Protein AF-A0A1Q9N3Y7-F1 (afdb_monomer_lite)

Sequence (260 aa):
MPRDKKRKQHKRPTKKLFFERPYGVKLEELLDIYLDVIGNSDAEIDMKIDKISISLIGDRSNNDMIASKLQELQGQLMKATTPDANGNYFYEQELFPLIFNNPIQTRFLADILAVFKYTSELTEDKTIITNASLYDVQRLQKIGYSSLNQSPKDQNKDIQRFALLNSLKLSKSPEEILQLGIANGLLFEKEGKIHFSNTREKTQEGLNEILIDLSFTSDSTDQEVISTLDPEIEGLGFQGGKIVFVNDIKKNDRKRKANS

Foldseek 3Di:
DDDPPPDPPPQAFLDKDKAFAFPPDDPVLLVVVLCVLCPPFDWDWDDDPGMIMIGGGDDNVSVVVSVVVNVVVSVLSNQQAPPDPVLKGKHQPVCQVSLDVDGDDLVLLLLLCVLVVWDWDQDPSRITITNDHSVRSRVSRVVSVVLLVLFPVPEDPLLSSLLSSVCSNPVDGSVVLQVVCPVQVQWDDDPNYIDGSDDPVVSVVVSVVVVVVVVVVPPDDDDDDDDDDDDDDDDFDDDDPDGDDDPPPPDPVVVVVPPD

Radius of gyration: 28.47 Å; chains: 1; bounding box: 65×61×102 Å

Secondary structure (DSSP, 8-state):
----------PPPSEEEEEEPPTT--HHHHHHHHHHHHTTS-EEEEEETTEEEEEE-S-HHHHHHHHHHHHHHHHHHHHHHS--TTS-EEE-GGGHHHH-SSPPPHHHHHHHHHHTT---EE-TT-PEEES--HHHHHHHHHHHHHHGGGS-TTS-HHHHHHHHHHHHHHT--HHHHHHHHHHTTSEEEETTEEEESS-HHHHHHHHHHHHHHHHTT--------------------EETTEE------SSSSSSSSS--

Structure (mmCIF, N/CA/C/O backbone):
data_AF-A0A1Q9N3Y7-F1
#
_entry.id   AF-A0A1Q9N3Y7-F1
#
loop_
_atom_site.group_PDB
_atom_site.id
_atom_site.type_symbol
_atom_site.label_atom_id
_atom_site.label_alt_id
_atom_site.label_comp_id
_atom_site.label_asym_id
_atom_site.label_entity_id
_atom_site.label_seq_id
_atom_site.pdbx_PDB_ins_code
_atom_site.Cartn_x
_atom_site.Cartn_y
_atom_site.Cartn_z
_atom_site.occupancy
_atom_site.B_iso_or_equiv
_atom_site.auth_seq_id
_atom_site.auth_comp_id
_atom_site.auth_asym_id
_atom_site.auth_atom_id
_atom_site.pdbx_PDB_model_num
ATOM 1 N N . MET A 1 1 ? 33.190 -18.378 -57.533 1.00 46.03 1 MET A N 1
ATOM 2 C CA . MET A 1 1 ? 31.877 -18.058 -56.931 1.00 46.03 1 MET A CA 1
ATOM 3 C C . MET A 1 1 ? 32.103 -17.388 -55.583 1.00 46.03 1 MET A C 1
ATOM 5 O O . MET A 1 1 ? 32.626 -18.054 -54.694 1.00 46.03 1 MET A O 1
ATOM 9 N N . PRO A 1 2 ? 31.794 -16.094 -55.411 1.00 39.97 2 PRO A N 1
ATOM 10 C CA . PRO A 1 2 ? 31.842 -15.464 -54.100 1.00 39.97 2 PRO A CA 1
ATOM 11 C C . PRO A 1 2 ? 30.597 -15.876 -53.307 1.00 39.97 2 PRO A C 1
ATOM 13 O O . PRO A 1 2 ? 29.481 -15.811 -53.812 1.00 39.97 2 PRO A O 1
ATOM 16 N N . ARG A 1 3 ? 30.796 -16.342 -52.072 1.00 43.84 3 ARG A N 1
ATOM 17 C CA . ARG A 1 3 ? 29.710 -16.631 -51.131 1.00 43.84 3 ARG A CA 1
ATOM 18 C C . ARG A 1 3 ? 29.122 -15.307 -50.646 1.00 43.84 3 ARG A C 1
ATOM 20 O O . ARG A 1 3 ? 29.783 -14.601 -49.884 1.00 43.84 3 ARG A O 1
ATOM 27 N N . ASP A 1 4 ? 27.884 -15.016 -51.032 1.00 45.91 4 ASP A N 1
ATOM 28 C CA . ASP A 1 4 ? 27.079 -13.960 -50.420 1.00 45.91 4 ASP A CA 1
ATOM 29 C C . ASP A 1 4 ? 26.835 -14.291 -48.945 1.00 45.91 4 ASP A C 1
ATOM 31 O O . ASP A 1 4 ? 25.899 -14.998 -48.563 1.00 45.91 4 ASP A O 1
ATOM 35 N N . LYS A 1 5 ? 27.702 -13.767 -48.076 1.00 47.94 5 LYS A N 1
ATOM 36 C CA . LYS A 1 5 ? 27.395 -13.636 -46.655 1.00 47.94 5 LYS A CA 1
ATOM 37 C C . LYS A 1 5 ? 26.305 -12.574 -46.540 1.00 47.94 5 LYS A C 1
ATOM 39 O O . LYS A 1 5 ? 26.612 -11.386 -46.460 1.00 47.94 5 LYS A O 1
ATOM 44 N N . LYS A 1 6 ? 25.036 -12.995 -46.499 1.00 43.66 6 LYS A N 1
ATOM 45 C CA . LYS A 1 6 ? 23.937 -12.160 -45.996 1.00 43.66 6 LYS A CA 1
ATOM 46 C C . LYS A 1 6 ? 24.316 -11.696 -44.585 1.00 43.66 6 LYS A C 1
ATOM 48 O O . LYS A 1 6 ? 24.149 -12.430 -43.614 1.00 43.66 6 LYS A O 1
ATOM 53 N N . ARG A 1 7 ? 24.876 -10.488 -44.470 1.00 45.06 7 ARG A N 1
ATOM 54 C CA . ARG A 1 7 ? 24.987 -9.778 -43.195 1.00 45.06 7 ARG A CA 1
ATOM 55 C C . ARG A 1 7 ? 23.558 -9.615 -42.689 1.00 45.06 7 ARG A C 1
ATOM 57 O O . ARG A 1 7 ? 22.786 -8.880 -43.300 1.00 45.06 7 ARG A O 1
ATOM 64 N N . LYS A 1 8 ? 23.196 -10.308 -41.604 1.00 48.12 8 LYS A N 1
ATOM 65 C CA . LYS A 1 8 ? 22.021 -9.932 -40.811 1.00 48.12 8 LYS A CA 1
ATOM 66 C C . LYS A 1 8 ? 22.235 -8.465 -40.441 1.00 48.12 8 LYS A C 1
ATOM 68 O O . LYS A 1 8 ? 23.181 -8.151 -39.721 1.00 48.12 8 LYS A 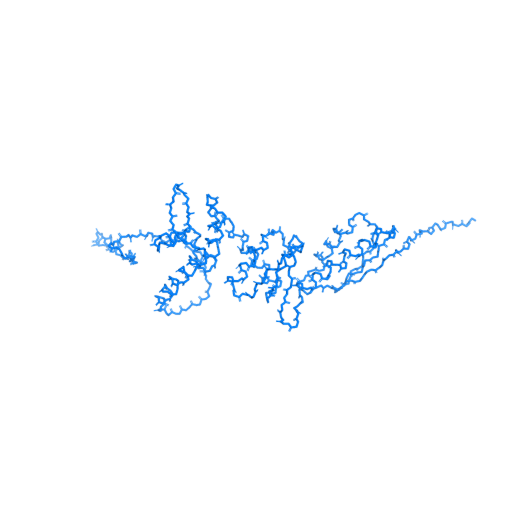O 1
ATOM 73 N N . GLN A 1 9 ? 21.451 -7.560 -41.021 1.00 49.19 9 GLN A N 1
ATOM 74 C CA . GLN A 1 9 ? 21.431 -6.178 -40.566 1.00 49.19 9 GLN A CA 1
ATOM 75 C C . GLN A 1 9 ? 20.889 -6.219 -39.138 1.00 49.19 9 GLN A C 1
ATOM 77 O O . GLN A 1 9 ? 19.689 -6.383 -38.939 1.00 49.19 9 GLN A O 1
ATOM 82 N N . HIS A 1 10 ? 21.776 -6.137 -38.146 1.00 55.91 10 HIS A N 1
ATOM 83 C CA . HIS A 1 10 ? 21.363 -5.792 -36.794 1.00 55.91 10 HIS A CA 1
ATOM 84 C C . HIS A 1 10 ? 20.734 -4.404 -36.892 1.00 55.91 10 HIS A C 1
ATOM 86 O O . HIS A 1 10 ? 21.428 -3.420 -37.173 1.00 55.91 10 HIS A O 1
ATOM 92 N N . LYS A 1 11 ? 19.405 -4.340 -36.760 1.00 67.00 11 LYS A N 1
ATOM 93 C CA . LYS A 1 11 ? 18.699 -3.070 -36.610 1.00 67.00 11 LYS A CA 1
ATOM 94 C C . LYS A 1 11 ? 19.319 -2.378 -35.398 1.00 67.00 11 LYS A C 1
ATOM 96 O O . LYS A 1 11 ? 19.420 -2.975 -34.331 1.00 67.00 11 LYS A O 1
ATOM 101 N N . ARG A 1 12 ? 19.827 -1.161 -35.588 1.00 75.38 12 ARG A N 1
ATOM 102 C CA . ARG A 1 12 ? 20.497 -0.432 -34.506 1.00 75.38 12 ARG A CA 1
ATOM 103 C C . ARG A 1 12 ? 19.464 -0.040 -33.442 1.00 75.38 12 ARG A C 1
ATOM 105 O O . ARG A 1 12 ? 18.369 0.375 -33.829 1.00 75.38 12 ARG A O 1
ATOM 112 N N . PRO A 1 13 ? 19.808 -0.111 -32.146 1.00 80.69 13 PRO A N 1
ATOM 113 C CA . PRO A 1 13 ? 18.957 0.425 -31.095 1.00 80.69 13 PRO A CA 1
ATOM 114 C C . PRO A 1 13 ? 18.709 1.914 -31.316 1.00 80.69 13 PRO A C 1
ATOM 116 O O . PRO A 1 13 ? 19.642 2.661 -31.625 1.00 80.69 13 PRO A O 1
ATOM 119 N N . THR A 1 14 ? 17.470 2.355 -31.134 1.00 86.19 14 THR A N 1
ATOM 120 C CA . THR A 1 14 ? 17.129 3.784 -31.137 1.00 86.19 14 THR A CA 1
ATOM 121 C C . THR A 1 14 ? 17.228 4.390 -29.743 1.00 86.19 14 THR A C 1
ATOM 123 O O . THR A 1 14 ? 17.427 5.596 -29.619 1.00 86.19 14 THR A O 1
ATOM 126 N N . LYS A 1 15 ? 17.117 3.566 -28.694 1.00 90.31 15 LYS A N 1
ATOM 127 C CA . LYS A 1 15 ? 17.249 3.986 -27.298 1.00 90.31 15 LYS A CA 1
ATOM 128 C C . LYS A 1 15 ? 17.948 2.906 -26.484 1.00 90.31 15 LYS A C 1
ATOM 130 O O . LYS A 1 15 ? 17.740 1.721 -26.727 1.00 90.31 15 LYS A O 1
ATOM 135 N N . LYS A 1 16 ? 18.755 3.319 -25.510 1.00 92.56 16 LYS A N 1
ATOM 136 C CA . LYS A 1 16 ? 19.390 2.419 -24.549 1.00 92.56 16 LYS A CA 1
ATOM 137 C C . LYS A 1 16 ? 19.198 2.959 -23.138 1.00 92.56 16 LYS A C 1
ATOM 139 O O . LYS A 1 16 ? 19.410 4.148 -22.911 1.00 92.56 16 LYS A O 1
ATOM 144 N N . LEU A 1 17 ? 18.774 2.092 -22.231 1.00 94.06 17 LEU A N 1
ATOM 145 C CA . LEU A 1 17 ? 18.447 2.396 -20.844 1.00 94.06 17 LEU A CA 1
ATOM 146 C C . LEU A 1 17 ? 19.247 1.479 -19.928 1.00 94.06 17 LEU A C 1
ATOM 148 O O . LEU A 1 17 ? 19.545 0.339 -20.287 1.00 94.06 17 LEU A O 1
ATOM 152 N N . PHE A 1 18 ? 19.587 1.999 -18.755 1.00 94.12 18 PHE A N 1
ATOM 153 C CA . PHE A 1 18 ? 20.345 1.291 -17.736 1.00 94.12 18 PHE A CA 1
ATOM 154 C C . PHE A 1 18 ? 19.670 1.526 -16.395 1.00 94.12 18 PHE A C 1
ATOM 156 O O . PHE A 1 18 ? 19.509 2.674 -15.981 1.00 94.12 18 PHE A O 1
ATOM 163 N N . PHE A 1 19 ? 19.291 0.439 -15.741 1.00 94.19 19 PHE A N 1
ATOM 164 C CA . PHE A 1 19 ? 18.596 0.456 -14.467 1.00 94.19 19 PHE A CA 1
ATOM 165 C C . PHE A 1 19 ? 19.409 -0.315 -13.442 1.00 94.19 19 PHE A C 1
ATOM 167 O O . PHE A 1 19 ? 19.895 -1.411 -13.722 1.00 94.19 19 PHE A O 1
ATOM 174 N N . GLU A 1 20 ? 19.575 0.274 -12.265 1.00 91.44 20 GLU A N 1
ATOM 175 C CA . GLU A 1 20 ? 20.137 -0.414 -11.107 1.00 91.44 20 GLU A CA 1
ATOM 176 C C . GLU A 1 20 ? 19.011 -1.093 -10.338 1.00 91.44 20 GLU A C 1
ATOM 178 O O . GLU A 1 20 ? 17.894 -0.582 -10.270 1.00 91.44 20 GLU A O 1
ATOM 183 N N . ARG A 1 21 ? 19.295 -2.261 -9.772 1.00 88.19 21 ARG A N 1
ATOM 184 C CA . ARG A 1 21 ? 18.315 -3.028 -9.012 1.00 88.19 21 ARG A CA 1
ATOM 185 C C . ARG A 1 21 ? 17.959 -2.282 -7.716 1.00 88.19 21 ARG A C 1
ATOM 187 O O . ARG A 1 21 ? 18.852 -2.115 -6.879 1.00 88.19 21 ARG A O 1
ATOM 194 N N . PRO A 1 22 ? 16.685 -1.907 -7.499 1.00 86.12 22 PRO A N 1
ATOM 195 C CA . PRO A 1 22 ? 16.233 -1.363 -6.223 1.00 86.12 22 PRO A CA 1
ATOM 196 C C . PRO A 1 22 ? 16.490 -2.354 -5.079 1.00 86.12 22 PRO A C 1
ATOM 198 O O . PRO A 1 22 ? 16.399 -3.574 -5.254 1.00 86.12 22 PRO A O 1
ATOM 201 N N . TYR A 1 23 ? 16.840 -1.851 -3.895 1.00 80.62 23 TYR A N 1
ATOM 202 C CA . TYR A 1 23 ? 17.144 -2.718 -2.757 1.00 80.62 23 TYR A CA 1
ATOM 203 C C . TYR A 1 23 ? 15.907 -3.526 -2.332 1.00 80.62 23 TYR A C 1
ATOM 205 O O . TYR A 1 23 ? 14.808 -2.994 -2.227 1.00 80.62 23 TYR A O 1
ATOM 213 N N . GLY A 1 24 ? 16.080 -4.825 -2.078 1.00 76.31 24 GLY A N 1
ATOM 214 C CA . GLY A 1 24 ? 14.982 -5.706 -1.659 1.00 76.31 24 GLY A CA 1
ATOM 215 C C . GLY A 1 24 ? 14.044 -6.178 -2.779 1.00 76.31 24 GLY A C 1
ATOM 216 O O . GLY A 1 24 ? 13.171 -6.993 -2.501 1.00 76.31 24 GLY A O 1
ATOM 217 N N . VAL A 1 25 ? 14.247 -5.742 -4.027 1.00 81.69 25 VAL A N 1
ATOM 218 C CA . VAL A 1 25 ? 13.515 -6.239 -5.206 1.00 81.69 25 VAL A CA 1
ATOM 219 C C . VAL A 1 25 ? 14.388 -7.246 -5.953 1.00 81.69 25 VAL A C 1
ATOM 221 O O . VAL A 1 25 ? 15.576 -6.994 -6.187 1.00 81.69 25 VAL A O 1
ATOM 224 N N . LYS A 1 26 ? 13.835 -8.409 -6.319 1.00 84.38 26 LYS A N 1
ATOM 225 C CA . LYS A 1 26 ? 14.585 -9.386 -7.122 1.00 84.38 26 LYS A CA 1
ATOM 226 C C . LYS A 1 26 ? 14.731 -8.896 -8.557 1.00 84.38 26 LYS A C 1
ATOM 228 O O . LYS A 1 26 ? 13.864 -8.210 -9.085 1.00 84.38 26 LYS A O 1
ATOM 233 N N . LEU A 1 27 ? 15.842 -9.253 -9.194 1.00 84.62 27 LEU A N 1
ATOM 234 C CA . LEU A 1 27 ? 16.139 -8.784 -10.546 1.00 84.62 27 LEU A CA 1
ATOM 235 C C . LEU A 1 27 ? 15.159 -9.374 -11.571 1.00 84.62 27 LEU A C 1
ATOM 237 O O . LEU A 1 27 ? 14.811 -8.705 -12.536 1.00 84.62 27 LEU A O 1
ATOM 241 N N . GLU A 1 28 ? 14.702 -10.602 -11.333 1.00 85.12 28 GLU A N 1
ATOM 242 C CA . GLU A 1 28 ? 13.687 -11.286 -12.133 1.00 85.12 28 GLU A CA 1
ATOM 243 C C . GLU A 1 28 ? 12.328 -10.583 -12.018 1.00 85.12 28 GLU A C 1
ATOM 245 O O . GLU A 1 28 ? 11.726 -10.258 -13.032 1.00 85.12 28 GLU A O 1
ATOM 250 N N . GLU A 1 29 ? 11.902 -10.251 -10.795 1.00 83.69 29 GLU A N 1
ATOM 251 C CA . GLU A 1 29 ? 10.653 -9.513 -10.543 1.00 83.69 29 GLU A CA 1
ATOM 252 C C . GLU A 1 29 ? 10.695 -8.121 -11.197 1.00 83.69 29 GLU A C 1
ATOM 254 O O . GLU A 1 29 ? 9.734 -7.696 -11.831 1.00 83.69 29 GLU A O 1
ATOM 259 N N . LEU A 1 30 ? 11.834 -7.424 -11.106 1.00 86.75 30 LEU A N 1
ATOM 260 C CA . LEU A 1 30 ? 12.030 -6.138 -11.776 1.00 86.75 30 LEU A CA 1
ATOM 261 C C . LEU A 1 30 ? 11.965 -6.267 -13.304 1.00 86.75 30 LEU A C 1
ATOM 263 O O . LEU A 1 30 ? 11.400 -5.402 -13.975 1.00 86.75 30 LEU A O 1
ATOM 267 N N . LEU A 1 31 ? 12.553 -7.333 -13.854 1.00 89.69 31 LEU A N 1
ATOM 268 C CA . LEU A 1 31 ? 12.520 -7.587 -15.287 1.00 89.69 31 LEU A CA 1
ATOM 269 C C . LEU A 1 31 ? 11.093 -7.847 -15.771 1.00 89.69 31 LEU A C 1
ATOM 271 O O . LEU A 1 31 ? 10.711 -7.271 -16.786 1.00 89.69 31 LEU A O 1
ATOM 275 N N . ASP A 1 32 ? 10.320 -8.669 -15.062 1.00 88.38 32 ASP A N 1
ATOM 276 C CA . ASP A 1 32 ? 8.934 -8.975 -15.427 1.00 88.38 32 ASP A CA 1
ATOM 277 C C . ASP A 1 32 ? 8.099 -7.689 -15.520 1.00 88.38 32 ASP A C 1
ATOM 279 O O . ASP A 1 32 ? 7.430 -7.448 -16.525 1.00 88.38 32 ASP A O 1
ATOM 283 N N . ILE A 1 33 ? 8.251 -6.785 -14.545 1.00 87.44 33 ILE A N 1
ATOM 284 C CA . ILE A 1 33 ? 7.579 -5.479 -14.563 1.00 87.44 33 ILE A CA 1
ATOM 285 C C . ILE A 1 33 ? 8.010 -4.645 -15.787 1.00 87.44 33 ILE A C 1
ATOM 287 O O . ILE A 1 33 ? 7.185 -4.011 -16.446 1.00 87.44 33 ILE A O 1
ATOM 291 N N . TYR A 1 34 ? 9.303 -4.612 -16.119 1.00 91.88 34 TYR A N 1
ATOM 292 C CA . TYR A 1 34 ? 9.771 -3.873 -17.296 1.00 91.88 34 TYR A CA 1
ATOM 293 C C . TYR A 1 34 ? 9.294 -4.489 -18.611 1.00 91.88 34 TYR A C 1
ATOM 295 O O . TYR A 1 34 ? 8.996 -3.751 -19.553 1.00 91.88 34 TYR A O 1
ATOM 303 N N . LEU A 1 35 ? 9.213 -5.816 -18.687 1.00 91.38 35 LEU A N 1
ATOM 304 C CA . LEU A 1 35 ? 8.683 -6.525 -19.845 1.00 91.38 35 LEU A CA 1
ATOM 305 C C . LEU A 1 35 ? 7.207 -6.192 -20.072 1.00 91.38 35 LEU A C 1
ATOM 307 O O . LEU A 1 35 ? 6.829 -5.959 -21.219 1.00 91.38 35 LEU A O 1
ATOM 311 N N . ASP A 1 36 ? 6.411 -6.051 -19.010 1.00 89.38 36 ASP A N 1
ATOM 312 C CA . ASP A 1 36 ? 5.017 -5.602 -19.113 1.00 89.38 36 ASP A CA 1
ATOM 313 C C . ASP A 1 36 ? 4.902 -4.198 -19.736 1.00 89.38 36 ASP A C 1
ATOM 315 O O . ASP A 1 36 ? 4.013 -3.941 -20.551 1.00 89.38 36 ASP A O 1
ATOM 319 N N . VAL A 1 37 ? 5.833 -3.289 -19.418 1.00 89.94 37 VAL A N 1
ATOM 320 C CA . VAL A 1 37 ? 5.874 -1.935 -20.004 1.00 89.94 37 VAL A CA 1
ATOM 321 C C . VAL A 1 37 ? 6.353 -1.949 -21.462 1.00 89.94 37 VAL A C 1
ATOM 323 O O . VAL A 1 37 ? 5.850 -1.179 -22.285 1.00 89.94 37 VAL A O 1
ATOM 326 N N . ILE A 1 38 ? 7.325 -2.802 -21.799 1.00 92.00 38 ILE A N 1
ATOM 327 C CA . ILE A 1 38 ? 7.855 -2.955 -23.168 1.00 92.00 38 ILE A CA 1
ATOM 328 C C . ILE A 1 38 ? 6.814 -3.608 -24.090 1.00 92.00 38 ILE A C 1
ATOM 330 O O . ILE A 1 38 ? 6.705 -3.245 -25.272 1.00 92.00 38 ILE A O 1
ATOM 334 N N . GLY A 1 39 ? 6.044 -4.557 -23.554 1.00 90.31 39 GLY A N 1
ATOM 335 C CA . GLY A 1 39 ? 5.047 -5.333 -24.276 1.00 90.31 39 GLY A CA 1
ATOM 336 C C . GLY A 1 39 ? 5.656 -6.079 -25.463 1.00 90.31 39 GLY A C 1
ATOM 337 O O . GLY A 1 39 ? 6.675 -6.751 -25.350 1.00 90.31 39 GLY A O 1
ATOM 338 N N . ASN A 1 40 ? 5.046 -5.924 -26.638 1.00 87.38 40 ASN A N 1
ATOM 339 C CA . ASN A 1 40 ? 5.477 -6.595 -27.872 1.00 87.38 40 ASN A CA 1
ATOM 340 C C . ASN A 1 40 ? 6.552 -5.821 -28.660 1.00 87.38 40 ASN A C 1
ATOM 342 O O . ASN A 1 40 ? 6.752 -6.088 -29.846 1.00 87.38 40 ASN A O 1
ATOM 346 N N . SER A 1 41 ? 7.191 -4.817 -28.057 1.00 88.25 41 SER A N 1
ATOM 347 C CA . SER A 1 41 ? 8.202 -4.009 -28.746 1.00 88.25 41 SER A CA 1
ATOM 348 C C . SER A 1 41 ? 9.520 -4.776 -28.891 1.00 88.25 41 SER A C 1
ATOM 350 O O . SER A 1 41 ? 9.929 -5.492 -27.980 1.00 88.25 41 SER A O 1
ATOM 352 N N . ASP A 1 42 ? 10.221 -4.591 -30.015 1.00 89.06 42 ASP A N 1
ATOM 353 C CA . ASP A 1 42 ? 11.547 -5.187 -30.221 1.00 89.06 42 ASP A CA 1
ATOM 354 C C . ASP A 1 42 ? 12.549 -4.589 -29.208 1.00 89.06 42 ASP A C 1
ATOM 356 O O . ASP A 1 42 ? 12.910 -3.410 -29.292 1.00 89.06 42 ASP A O 1
ATOM 360 N N . ALA A 1 43 ? 13.030 -5.404 -28.267 1.00 92.25 43 ALA A N 1
ATOM 361 C CA . ALA A 1 43 ? 14.015 -5.006 -27.264 1.00 92.25 43 ALA A CA 1
ATOM 362 C C . ALA A 1 43 ? 15.100 -6.076 -27.071 1.00 92.25 43 ALA A C 1
ATOM 364 O O . ALA A 1 43 ? 14.821 -7.273 -27.050 1.00 92.25 43 ALA A O 1
ATOM 365 N N . GLU A 1 44 ? 16.346 -5.640 -26.891 1.00 92.81 44 GLU A N 1
ATOM 366 C CA . GLU A 1 44 ? 17.446 -6.485 -26.417 1.00 92.81 44 GLU A CA 1
ATOM 367 C C . GLU A 1 44 ? 17.696 -6.189 -24.934 1.00 92.81 44 GLU A C 1
ATOM 369 O O . GLU A 1 44 ? 17.941 -5.037 -24.561 1.00 92.81 44 GLU A O 1
ATOM 374 N N . ILE A 1 45 ? 17.644 -7.225 -24.095 1.00 93.06 45 ILE A N 1
ATOM 375 C CA . ILE A 1 45 ? 17.810 -7.123 -22.642 1.00 93.06 45 ILE A CA 1
ATOM 376 C C . ILE A 1 45 ? 19.093 -7.843 -22.231 1.00 93.06 45 ILE A C 1
ATOM 378 O O . ILE A 1 45 ? 19.316 -8.991 -22.609 1.00 93.06 45 ILE A O 1
ATOM 382 N N . ASP A 1 46 ? 19.925 -7.161 -21.448 1.00 92.31 46 ASP A N 1
ATOM 383 C CA . ASP A 1 46 ? 21.127 -7.716 -20.826 1.00 92.31 46 ASP A CA 1
ATOM 384 C C . ASP A 1 46 ? 21.047 -7.517 -19.310 1.00 92.31 46 ASP A C 1
ATOM 386 O O . ASP A 1 46 ? 20.850 -6.397 -18.830 1.00 92.31 46 ASP A O 1
ATOM 390 N N . MET A 1 47 ? 21.188 -8.606 -18.559 1.00 90.75 47 MET A N 1
ATOM 391 C CA . MET A 1 47 ? 21.104 -8.611 -17.101 1.00 90.75 47 MET A CA 1
ATOM 392 C C . MET A 1 47 ? 22.476 -8.883 -16.498 1.00 90.75 47 MET A C 1
ATOM 394 O O . MET A 1 47 ? 23.164 -9.841 -16.848 1.00 90.75 47 MET A O 1
ATOM 398 N N . LYS A 1 48 ? 22.846 -8.056 -15.528 1.00 88.38 48 LYS A N 1
ATOM 399 C CA . LYS A 1 48 ? 23.989 -8.258 -14.636 1.00 88.38 48 LYS A CA 1
ATOM 400 C C . LYS A 1 48 ? 23.481 -8.368 -13.206 1.00 88.38 48 LYS A C 1
ATOM 402 O O . LYS A 1 48 ? 22.340 -8.023 -12.937 1.00 88.38 48 LYS A O 1
ATOM 407 N N . ILE A 1 49 ? 24.346 -8.806 -12.293 1.00 83.31 49 ILE A N 1
ATOM 408 C CA . ILE A 1 49 ? 24.023 -9.101 -10.883 1.00 83.31 49 ILE A CA 1
ATOM 409 C C . ILE A 1 49 ? 23.134 -8.028 -10.223 1.00 83.31 49 ILE A C 1
ATOM 411 O O . ILE A 1 49 ? 22.230 -8.355 -9.458 1.00 83.31 49 ILE A O 1
ATOM 415 N N . ASP A 1 50 ? 23.380 -6.757 -10.526 1.00 87.38 50 ASP A N 1
ATOM 416 C CA . ASP A 1 50 ? 22.736 -5.593 -9.925 1.00 87.38 50 ASP A CA 1
ATOM 417 C C . ASP A 1 50 ? 22.102 -4.639 -10.952 1.00 87.38 50 ASP A C 1
ATOM 419 O O . ASP A 1 50 ? 21.666 -3.552 -10.573 1.00 87.38 50 ASP A O 1
ATOM 423 N N . LYS A 1 51 ? 22.074 -4.991 -12.247 1.00 92.50 51 LYS A N 1
ATOM 424 C CA . LYS A 1 51 ? 21.688 -4.055 -13.320 1.00 92.50 51 LYS A CA 1
ATOM 425 C C . LYS A 1 51 ? 20.913 -4.719 -14.447 1.00 92.50 51 LYS A C 1
ATOM 427 O O . LYS A 1 51 ? 21.246 -5.822 -14.869 1.00 92.50 51 LYS A O 1
ATOM 432 N N . ILE A 1 52 ? 19.961 -3.982 -15.010 1.00 92.19 52 ILE A N 1
ATOM 433 C CA . ILE A 1 52 ? 19.261 -4.332 -16.250 1.00 92.19 52 ILE A CA 1
ATOM 434 C C . ILE A 1 52 ? 19.594 -3.280 -17.305 1.00 92.19 52 ILE A C 1
ATOM 436 O O . ILE A 1 52 ? 19.434 -2.080 -17.085 1.00 92.19 52 ILE A O 1
ATOM 440 N N . SER A 1 53 ? 20.075 -3.728 -18.460 1.00 94.88 53 SER A N 1
ATOM 441 C CA . SER A 1 53 ? 20.285 -2.887 -19.638 1.00 94.88 53 SER A CA 1
ATOM 442 C C . SER A 1 53 ? 19.242 -3.232 -20.690 1.00 94.88 53 SER A C 1
ATOM 444 O O . SER A 1 53 ? 19.109 -4.395 -21.059 1.00 94.88 53 SER A O 1
ATOM 446 N N . ILE A 1 54 ? 18.533 -2.229 -21.203 1.00 95.19 54 ILE A N 1
ATOM 447 C CA . ILE A 1 54 ? 17.459 -2.410 -22.188 1.00 95.19 54 ILE A CA 1
ATOM 448 C C . ILE A 1 54 ? 17.787 -1.582 -23.422 1.00 95.19 54 ILE A C 1
ATOM 450 O O . ILE A 1 54 ? 17.977 -0.369 -23.334 1.00 95.19 54 ILE A O 1
ATOM 454 N N . SER A 1 55 ? 17.865 -2.229 -24.581 1.00 94.94 55 SER A N 1
ATOM 455 C CA . SER A 1 55 ? 18.082 -1.572 -25.870 1.00 94.94 55 SER A CA 1
ATOM 456 C C . SER A 1 55 ? 16.820 -1.705 -26.717 1.00 94.94 55 SER A C 1
ATOM 458 O O . SER A 1 55 ? 16.511 -2.793 -27.191 1.00 94.94 55 SER A O 1
ATOM 460 N N . LEU A 1 56 ? 16.091 -0.605 -26.905 1.00 93.94 56 LEU A N 1
ATOM 461 C CA . LEU A 1 56 ? 14.856 -0.572 -27.692 1.00 93.94 56 LEU A CA 1
ATOM 462 C C . LEU A 1 56 ? 15.178 -0.368 -29.175 1.00 93.94 56 LEU A C 1
ATOM 464 O O . LEU A 1 56 ? 15.985 0.497 -29.541 1.00 93.94 56 LEU A O 1
ATOM 468 N N . ILE A 1 57 ? 14.534 -1.157 -30.030 1.00 92.06 57 ILE A N 1
ATOM 469 C CA . ILE A 1 57 ? 14.734 -1.189 -31.480 1.00 92.06 57 ILE A CA 1
ATOM 470 C C . ILE A 1 57 ? 13.410 -0.815 -32.160 1.00 92.06 57 ILE A C 1
ATOM 472 O O . ILE A 1 57 ? 12.335 -1.150 -31.678 1.00 92.06 57 ILE A O 1
ATOM 476 N N . GLY A 1 58 ? 13.464 -0.097 -33.284 1.00 86.88 58 GLY A N 1
ATOM 477 C CA . GLY A 1 58 ? 12.267 0.234 -34.067 1.00 86.88 58 GLY A CA 1
ATOM 478 C C . GLY A 1 58 ? 11.899 1.713 -34.022 1.00 86.88 58 GLY A C 1
ATOM 479 O O . GLY A 1 58 ? 12.764 2.563 -34.223 1.00 86.88 58 GLY A O 1
ATOM 480 N N . ASP A 1 59 ? 10.611 2.014 -33.857 1.00 89.12 59 ASP A N 1
ATOM 481 C CA . ASP A 1 59 ? 10.099 3.381 -33.963 1.00 89.12 59 ASP A CA 1
ATOM 482 C C . ASP A 1 59 ? 10.574 4.271 -32.807 1.00 89.12 59 ASP A C 1
ATOM 484 O O . ASP A 1 59 ? 10.425 3.937 -31.631 1.00 89.12 59 ASP A O 1
ATOM 488 N N . ARG A 1 60 ? 11.132 5.439 -33.144 1.00 88.69 60 ARG A N 1
ATOM 489 C CA . ARG A 1 60 ? 11.720 6.347 -32.155 1.00 88.69 60 ARG A CA 1
ATOM 490 C C . ARG A 1 60 ? 10.672 6.939 -31.216 1.00 88.69 60 ARG A C 1
ATOM 492 O O . ARG A 1 60 ? 10.944 7.025 -30.025 1.00 88.69 60 ARG A O 1
ATOM 499 N N . SER A 1 61 ? 9.504 7.328 -31.730 1.00 89.25 61 SER A N 1
ATOM 500 C CA . SER A 1 61 ? 8.459 7.962 -30.918 1.00 89.25 61 SER A CA 1
ATOM 501 C C . SER A 1 61 ? 7.895 6.981 -29.893 1.00 89.25 61 SER A C 1
ATOM 503 O O . SER A 1 61 ? 7.770 7.318 -28.717 1.00 89.25 61 SER A O 1
ATOM 505 N N . ASN A 1 62 ? 7.608 5.749 -30.319 1.00 91.19 62 ASN A N 1
ATOM 506 C CA . ASN A 1 62 ? 7.178 4.682 -29.421 1.00 91.19 62 ASN A CA 1
ATOM 507 C C . ASN A 1 62 ? 8.258 4.350 -28.380 1.00 91.19 62 ASN A C 1
ATOM 509 O O . ASN A 1 62 ? 7.970 4.244 -27.190 1.00 91.19 62 ASN A O 1
ATOM 513 N N . ASN A 1 63 ? 9.518 4.246 -28.810 1.00 92.94 63 ASN A N 1
ATOM 514 C CA . ASN A 1 63 ? 10.623 3.909 -27.916 1.00 92.94 63 ASN A CA 1
ATOM 515 C C . ASN A 1 63 ? 10.925 5.016 -26.897 1.00 92.94 63 ASN A C 1
ATOM 517 O O . ASN A 1 63 ? 11.308 4.703 -25.773 1.00 92.94 63 ASN A O 1
ATOM 521 N N . ASP A 1 64 ? 10.729 6.290 -27.245 1.00 92.56 64 ASP A N 1
ATOM 522 C CA . ASP A 1 64 ? 10.828 7.391 -26.283 1.00 92.56 64 ASP A CA 1
ATOM 523 C C . ASP A 1 64 ? 9.690 7.328 -25.246 1.00 92.56 64 ASP A C 1
ATOM 525 O O . ASP A 1 64 ? 9.959 7.481 -24.057 1.00 92.56 64 ASP A O 1
ATOM 529 N N . MET A 1 65 ? 8.458 6.990 -25.652 1.00 93.94 65 MET A N 1
ATOM 530 C CA . MET A 1 65 ? 7.344 6.782 -24.715 1.00 93.94 65 MET A CA 1
ATOM 531 C C . MET A 1 65 ? 7.606 5.615 -23.746 1.00 93.94 65 MET A C 1
ATOM 533 O O . MET A 1 65 ? 7.417 5.766 -22.540 1.00 93.94 65 MET A O 1
ATOM 537 N N . ILE A 1 66 ? 8.051 4.459 -24.253 1.00 94.94 66 ILE A N 1
ATOM 538 C CA . ILE A 1 66 ? 8.400 3.293 -23.420 1.00 94.94 66 ILE A CA 1
ATOM 539 C C . ILE A 1 66 ? 9.536 3.652 -22.462 1.00 94.94 66 ILE A C 1
ATOM 541 O O . ILE A 1 66 ? 9.466 3.348 -21.273 1.00 94.94 66 ILE A O 1
ATOM 545 N N . ALA A 1 67 ? 10.567 4.338 -22.959 1.00 94.75 67 ALA A N 1
ATOM 546 C CA . ALA A 1 67 ? 11.691 4.763 -22.141 1.00 94.75 67 ALA A CA 1
ATOM 547 C C . ALA A 1 67 ? 11.268 5.680 -20.992 1.00 94.75 67 ALA A C 1
ATOM 549 O O . ALA A 1 67 ? 11.723 5.472 -19.870 1.00 94.75 67 ALA A O 1
ATOM 550 N N . SER A 1 68 ? 10.386 6.648 -21.254 1.00 94.94 68 SER A N 1
ATOM 551 C CA . SER A 1 68 ? 9.842 7.522 -20.215 1.00 94.94 68 SER A CA 1
ATOM 552 C C . SER A 1 68 ? 9.088 6.734 -19.147 1.00 94.94 68 SER A C 1
ATOM 554 O O . SER A 1 68 ? 9.378 6.916 -17.970 1.00 94.94 68 SER A O 1
ATOM 556 N N . LYS A 1 69 ? 8.212 5.798 -19.538 1.00 93.75 69 LYS A N 1
ATOM 557 C CA . LYS A 1 69 ? 7.472 4.952 -18.584 1.00 93.75 69 LYS A CA 1
ATOM 558 C C . LYS A 1 69 ? 8.394 4.087 -17.725 1.00 93.75 69 LYS A C 1
ATOM 560 O O . LYS A 1 69 ? 8.201 3.993 -16.520 1.00 93.75 69 LYS A O 1
ATOM 565 N N . LEU A 1 70 ? 9.416 3.476 -18.328 1.00 94.31 70 LEU A N 1
ATOM 566 C CA . LEU A 1 70 ? 10.398 2.671 -17.593 1.00 94.31 70 LEU A CA 1
ATOM 567 C C . LEU A 1 70 ? 11.211 3.521 -16.604 1.00 94.31 70 LEU A C 1
ATOM 569 O O . LEU A 1 70 ? 11.488 3.078 -15.493 1.00 94.31 70 LEU A O 1
ATOM 573 N N . GLN A 1 71 ? 11.597 4.739 -16.995 1.00 94.94 71 GLN A N 1
ATOM 574 C CA . GLN A 1 71 ? 12.320 5.665 -16.119 1.00 94.94 71 GLN A CA 1
ATOM 575 C C . GLN A 1 71 ? 11.456 6.164 -14.960 1.00 94.94 71 GLN A C 1
ATOM 577 O O . GLN A 1 71 ? 11.943 6.237 -13.834 1.00 94.94 71 GLN A O 1
ATOM 582 N N . GLU A 1 72 ? 10.194 6.489 -15.232 1.00 93.38 72 GLU A N 1
ATOM 583 C CA . GLU A 1 72 ? 9.216 6.894 -14.224 1.00 93.38 72 GLU A CA 1
ATOM 584 C C . GLU A 1 72 ? 8.997 5.780 -13.201 1.00 93.38 72 GLU A C 1
ATOM 586 O O . GLU A 1 72 ? 9.243 5.984 -12.012 1.00 93.38 72 GLU A O 1
ATOM 591 N N . LEU A 1 73 ? 8.679 4.574 -13.674 1.00 91.69 73 LEU A N 1
ATOM 592 C CA . LEU A 1 73 ? 8.508 3.395 -12.836 1.00 91.69 73 LEU A CA 1
ATOM 593 C C . LEU A 1 73 ? 9.761 3.089 -12.003 1.00 91.69 73 LEU A C 1
ATOM 595 O O . LEU A 1 73 ? 9.661 2.805 -10.810 1.00 91.69 73 LEU A O 1
ATOM 599 N N . GLN A 1 74 ? 10.955 3.163 -12.602 1.00 92.56 74 GLN A N 1
ATOM 600 C CA . GLN A 1 74 ? 12.197 2.998 -11.847 1.00 92.56 74 GLN A CA 1
ATOM 601 C C . GLN A 1 74 ? 12.317 4.052 -10.743 1.00 92.56 74 GLN A C 1
ATOM 603 O O . GLN A 1 74 ? 12.723 3.731 -9.629 1.00 92.56 74 GLN A O 1
ATOM 608 N N . GLY A 1 75 ? 11.971 5.306 -11.038 1.00 92.62 75 GLY A N 1
ATOM 609 C CA . GLY A 1 75 ? 11.944 6.377 -10.048 1.00 92.62 75 GLY A CA 1
ATOM 610 C C . GLY A 1 75 ? 11.012 6.051 -8.882 1.00 92.62 75 GLY A C 1
ATOM 611 O O . GLY A 1 75 ? 11.425 6.159 -7.729 1.00 92.62 75 GLY A O 1
ATOM 612 N N . GLN A 1 76 ? 9.794 5.594 -9.173 1.00 92.12 76 GLN A N 1
ATOM 613 C CA . GLN A 1 76 ? 8.814 5.180 -8.166 1.00 92.12 76 GLN A CA 1
ATOM 614 C C . GLN A 1 76 ? 9.347 4.022 -7.302 1.00 92.12 76 GLN A C 1
ATOM 616 O O . GLN A 1 76 ? 9.341 4.113 -6.074 1.00 92.12 76 GLN A O 1
ATOM 621 N N . LEU A 1 77 ? 9.886 2.966 -7.923 1.00 91.38 77 LEU A N 1
ATOM 622 C CA . LEU A 1 77 ? 10.466 1.823 -7.210 1.00 91.38 77 LEU A CA 1
ATOM 623 C C . LEU A 1 77 ? 11.629 2.240 -6.307 1.00 91.38 77 LEU A C 1
ATOM 625 O O . LEU A 1 77 ? 11.695 1.813 -5.157 1.00 91.38 77 LEU A O 1
ATOM 629 N N . MET A 1 78 ? 12.511 3.121 -6.786 1.00 91.81 78 MET A N 1
ATOM 630 C CA . MET A 1 78 ? 13.629 3.616 -5.985 1.00 91.81 78 MET A CA 1
ATOM 631 C C . MET A 1 78 ? 13.159 4.373 -4.741 1.00 91.81 78 MET A C 1
ATOM 633 O O . MET A 1 78 ? 13.742 4.157 -3.678 1.00 91.81 78 MET A O 1
ATOM 637 N N . LYS A 1 79 ? 12.102 5.197 -4.836 1.00 93.12 79 LYS A N 1
ATOM 638 C CA . LYS A 1 79 ? 11.507 5.879 -3.670 1.00 93.12 79 LYS A CA 1
ATOM 639 C C . LYS A 1 79 ? 10.813 4.913 -2.699 1.00 93.12 79 LYS A C 1
ATOM 641 O O . LYS A 1 79 ? 10.762 5.180 -1.501 1.00 93.12 79 LYS A O 1
ATOM 646 N N . ALA A 1 80 ? 10.278 3.799 -3.198 1.00 91.69 80 ALA A N 1
ATOM 647 C CA . ALA A 1 80 ? 9.649 2.770 -2.370 1.00 91.69 80 ALA A CA 1
ATOM 648 C C . ALA A 1 80 ? 10.675 1.893 -1.629 1.00 91.69 80 ALA A C 1
ATOM 650 O O . ALA A 1 80 ? 10.359 1.308 -0.597 1.00 91.69 80 ALA A O 1
ATOM 651 N N . THR A 1 81 ? 11.910 1.793 -2.135 1.00 91.06 81 THR A N 1
ATOM 652 C CA . THR A 1 81 ? 12.957 0.925 -1.559 1.00 91.06 81 THR A CA 1
ATOM 653 C C . THR A 1 81 ? 14.104 1.669 -0.887 1.00 91.06 81 THR A C 1
ATOM 655 O O . THR A 1 81 ? 14.884 1.052 -0.165 1.00 91.06 81 THR A O 1
ATOM 658 N N . THR A 1 82 ? 14.244 2.970 -1.141 1.00 91.44 82 THR A N 1
ATOM 659 C CA . THR A 1 82 ? 15.318 3.808 -0.599 1.00 91.44 82 THR A CA 1
ATOM 660 C C . THR A 1 82 ? 14.691 4.943 0.198 1.00 91.44 82 THR A C 1
ATOM 662 O O . THR A 1 82 ? 13.943 5.725 -0.389 1.00 91.44 82 THR A O 1
ATOM 665 N N . PRO A 1 83 ? 14.974 5.055 1.506 1.00 93.38 83 PRO A N 1
ATOM 666 C CA . PRO A 1 83 ? 14.389 6.114 2.304 1.00 93.38 83 PRO A CA 1
ATOM 667 C C . PRO A 1 83 ? 14.985 7.476 1.930 1.00 93.38 83 PRO A C 1
ATOM 669 O O . PRO A 1 83 ? 16.150 7.575 1.533 1.00 93.38 83 PRO A O 1
ATOM 672 N N . ASP A 1 84 ? 14.195 8.533 2.094 1.00 93.88 84 ASP A N 1
ATOM 673 C CA . ASP A 1 84 ? 14.676 9.909 2.015 1.00 93.88 84 ASP A CA 1
ATOM 674 C C . ASP A 1 84 ? 15.568 10.279 3.217 1.00 93.88 84 ASP A C 1
ATOM 676 O O . ASP A 1 84 ? 15.843 9.476 4.113 1.00 93.88 84 ASP A O 1
ATOM 680 N N . ALA A 1 85 ? 16.012 11.537 3.261 1.00 94.19 85 ALA A N 1
ATOM 681 C CA . ALA A 1 85 ? 16.831 12.055 4.356 1.00 94.19 85 ALA A CA 1
ATOM 682 C C . ALA A 1 85 ? 16.143 11.995 5.737 1.00 94.19 85 ALA A C 1
ATOM 684 O O . ALA A 1 85 ? 16.831 12.028 6.755 1.00 94.19 85 ALA A O 1
ATOM 685 N N . ASN A 1 86 ? 14.811 11.896 5.777 1.00 94.56 86 ASN A N 1
ATOM 686 C CA . ASN A 1 86 ? 14.019 11.782 7.000 1.00 94.56 86 ASN A CA 1
ATOM 687 C C . ASN A 1 86 ? 13.714 10.320 7.370 1.00 94.56 86 ASN A C 1
ATOM 689 O O . ASN A 1 86 ? 13.035 10.075 8.366 1.00 94.56 86 ASN A O 1
ATOM 693 N N . GLY A 1 87 ? 14.198 9.347 6.591 1.00 93.88 87 GLY A N 1
ATOM 694 C CA . GLY A 1 87 ? 13.918 7.930 6.810 1.00 93.88 87 GLY A CA 1
ATOM 695 C C . GLY A 1 87 ? 12.578 7.454 6.237 1.00 93.88 87 GLY A C 1
ATOM 696 O O . GLY A 1 87 ? 12.129 6.370 6.608 1.00 93.88 87 GLY A O 1
ATOM 697 N N . ASN A 1 88 ? 11.928 8.236 5.370 1.00 96.31 88 ASN A N 1
ATOM 698 C CA . ASN A 1 88 ? 10.625 7.910 4.793 1.00 96.31 88 ASN A CA 1
ATOM 699 C C . ASN A 1 88 ? 10.745 7.279 3.403 1.00 96.31 88 ASN A C 1
ATOM 701 O O . ASN A 1 88 ? 11.528 7.715 2.562 1.00 96.31 88 ASN A O 1
ATOM 705 N N . TYR A 1 89 ? 9.895 6.295 3.155 1.00 95.81 89 TYR A N 1
ATOM 706 C CA . TYR A 1 89 ? 9.653 5.645 1.876 1.00 95.81 89 TYR A CA 1
ATOM 707 C C . TYR A 1 89 ? 8.336 6.147 1.282 1.00 95.81 89 TYR A C 1
ATOM 709 O O . TYR A 1 89 ? 7.419 6.532 2.015 1.00 95.81 89 TYR A O 1
ATOM 717 N N . PHE A 1 90 ? 8.232 6.097 -0.046 1.00 95.69 90 PHE A N 1
ATOM 718 C CA . PHE A 1 90 ? 7.064 6.576 -0.784 1.00 95.69 90 PHE A CA 1
ATOM 719 C C . PHE A 1 90 ? 6.486 5.441 -1.621 1.00 95.69 90 PHE A C 1
ATOM 721 O O . PHE A 1 90 ? 7.138 4.937 -2.535 1.00 95.69 90 PHE A O 1
ATOM 728 N N . TYR A 1 91 ? 5.251 5.054 -1.316 1.00 93.94 91 TYR A N 1
ATOM 729 C CA . TYR A 1 91 ? 4.536 3.995 -2.021 1.00 93.94 91 TYR A CA 1
ATOM 730 C C . TYR A 1 91 ? 3.377 4.601 -2.805 1.00 93.94 91 TYR A C 1
ATOM 732 O O . TYR A 1 91 ? 2.284 4.803 -2.270 1.00 93.94 91 TYR A O 1
ATOM 740 N N . GLU A 1 92 ? 3.631 4.902 -4.074 1.00 92.12 92 GLU A N 1
ATOM 741 C CA . GLU A 1 92 ? 2.624 5.406 -5.012 1.00 92.12 92 GLU A CA 1
ATOM 742 C C . GLU A 1 92 ? 1.623 4.279 -5.343 1.00 92.12 92 GLU A C 1
ATOM 744 O O . GLU A 1 92 ? 2.021 3.119 -5.492 1.00 92.12 92 GLU A O 1
ATOM 749 N N . GLN A 1 93 ? 0.318 4.579 -5.444 1.00 88.50 93 GLN A N 1
ATOM 750 C CA . GLN A 1 93 ? -0.726 3.553 -5.638 1.00 88.50 93 GLN A CA 1
ATOM 751 C C . GLN A 1 93 ? -0.452 2.645 -6.854 1.00 88.50 93 GLN A C 1
ATOM 753 O O . GLN A 1 93 ? -0.775 1.456 -6.825 1.00 88.50 93 GLN A O 1
ATOM 758 N N . GLU A 1 94 ? 0.137 3.192 -7.914 1.00 84.75 94 GLU A N 1
ATOM 759 C CA . GLU A 1 94 ? 0.439 2.482 -9.162 1.00 84.75 94 GLU A CA 1
ATOM 760 C C . GLU A 1 94 ? 1.442 1.338 -8.980 1.00 84.75 94 GLU A C 1
ATOM 762 O O . GLU A 1 94 ? 1.402 0.359 -9.721 1.00 84.75 94 GLU A O 1
ATOM 767 N N . LEU A 1 95 ? 2.282 1.404 -7.944 1.00 84.31 95 LEU A N 1
ATOM 768 C CA . LEU A 1 95 ? 3.216 0.334 -7.612 1.00 84.31 95 LEU A CA 1
ATOM 769 C C . LEU A 1 95 ? 2.527 -0.883 -6.989 1.00 84.31 95 LEU A C 1
ATOM 771 O O . LEU A 1 95 ? 3.094 -1.972 -6.958 1.00 84.31 95 LEU A O 1
ATOM 775 N N . PHE A 1 96 ? 1.314 -0.728 -6.459 1.00 83.88 96 PHE A N 1
ATOM 776 C CA . PHE A 1 96 ? 0.701 -1.753 -5.618 1.00 83.88 96 PHE A CA 1
ATOM 777 C C . PHE A 1 96 ? 0.411 -3.047 -6.386 1.00 83.88 96 PHE A C 1
ATOM 779 O O . PHE A 1 96 ? 0.743 -4.107 -5.859 1.00 83.88 96 PHE A O 1
ATOM 786 N N . PRO A 1 97 ? -0.157 -3.017 -7.607 1.00 78.75 97 PRO A N 1
ATOM 787 C CA . PRO A 1 97 ? -0.331 -4.228 -8.406 1.00 78.75 97 PRO A CA 1
ATOM 788 C C . PRO A 1 97 ? 0.994 -4.885 -8.809 1.00 78.75 97 PRO A C 1
ATOM 790 O O . PRO A 1 97 ? 1.024 -6.088 -9.033 1.00 78.75 97 PRO A O 1
ATOM 793 N N . LEU A 1 98 ? 2.075 -4.103 -8.904 1.00 76.50 98 LEU A N 1
ATOM 794 C CA . LEU A 1 98 ? 3.389 -4.570 -9.354 1.00 76.50 98 LEU A CA 1
ATOM 795 C C . LEU A 1 98 ? 4.174 -5.245 -8.224 1.00 76.50 98 LEU A C 1
ATOM 797 O O . LEU A 1 98 ? 4.890 -6.214 -8.442 1.00 76.50 98 LEU A O 1
ATOM 801 N N . ILE A 1 99 ? 4.036 -4.725 -7.005 1.00 76.38 99 ILE A N 1
ATOM 802 C CA . ILE A 1 99 ? 4.791 -5.172 -5.829 1.00 76.38 99 ILE A CA 1
ATOM 803 C C . ILE A 1 99 ? 3.977 -6.157 -4.972 1.00 76.38 99 ILE A C 1
ATOM 805 O O . ILE A 1 99 ? 4.542 -6.928 -4.188 1.00 76.38 99 ILE A O 1
ATOM 809 N N . PHE A 1 100 ? 2.646 -6.155 -5.101 1.00 77.06 100 PHE A N 1
ATOM 810 C CA . PHE A 1 100 ? 1.751 -7.014 -4.332 1.00 77.06 100 PHE A CA 1
ATOM 811 C C . PHE A 1 100 ? 0.870 -7.867 -5.248 1.00 77.06 100 PHE A C 1
ATOM 813 O O . PHE A 1 100 ? 0.023 -7.351 -5.966 1.00 77.06 100 PHE A O 1
ATOM 820 N N . ASN A 1 101 ? 0.952 -9.192 -5.099 1.00 67.50 101 ASN A N 1
ATOM 821 C CA . ASN A 1 101 ? 0.090 -10.131 -5.832 1.00 67.50 101 ASN A CA 1
ATOM 822 C C . ASN A 1 101 ? -1.413 -9.970 -5.527 1.00 67.50 101 ASN A C 1
ATOM 824 O O . ASN A 1 101 ? -2.240 -10.425 -6.307 1.00 67.50 101 ASN A O 1
ATOM 828 N N . ASN A 1 102 ? -1.774 -9.362 -4.391 1.00 71.75 102 ASN A N 1
ATOM 829 C CA . ASN A 1 102 ? -3.157 -9.089 -3.992 1.00 71.75 102 ASN A CA 1
ATOM 830 C C . ASN A 1 102 ? -3.234 -7.714 -3.313 1.00 71.75 102 ASN A C 1
ATOM 832 O O . ASN A 1 102 ? -3.103 -7.629 -2.086 1.00 71.75 102 ASN A O 1
ATOM 836 N N . PRO A 1 103 ? -3.383 -6.622 -4.080 1.00 80.69 103 PRO A N 1
ATOM 837 C CA . PRO A 1 103 ? -3.380 -5.296 -3.498 1.00 80.69 103 PRO A CA 1
ATOM 838 C C . PRO A 1 103 ? -4.676 -5.031 -2.717 1.00 80.69 103 PRO A C 1
ATOM 840 O O . PRO A 1 103 ? -5.776 -5.166 -3.253 1.00 80.69 103 PRO A O 1
ATOM 843 N N . ILE A 1 104 ? -4.559 -4.613 -1.454 1.00 86.12 104 ILE A N 1
ATOM 844 C CA . ILE A 1 104 ? -5.674 -3.980 -0.734 1.00 86.12 104 ILE A CA 1
ATOM 845 C C . ILE A 1 104 ? -5.739 -2.489 -1.084 1.00 86.12 104 ILE A C 1
ATOM 847 O O . ILE A 1 104 ? -4.816 -1.923 -1.673 1.00 86.12 104 ILE A O 1
ATOM 851 N N . GLN A 1 105 ? -6.836 -1.829 -0.711 1.00 89.19 105 GLN A N 1
ATOM 852 C CA . GLN A 1 105 ? -6.980 -0.390 -0.924 1.00 89.19 105 GLN A CA 1
ATOM 853 C C . GLN A 1 105 ? -5.871 0.388 -0.202 1.00 89.19 105 GLN A C 1
ATOM 855 O O . GLN A 1 105 ? -5.657 0.189 0.991 1.00 89.19 105 GLN A O 1
ATOM 860 N N . THR A 1 106 ? -5.238 1.340 -0.892 1.00 90.94 106 THR A N 1
ATOM 861 C CA . THR A 1 106 ? -4.145 2.174 -0.362 1.00 90.94 106 THR A CA 1
ATOM 862 C C . THR A 1 106 ? -4.483 2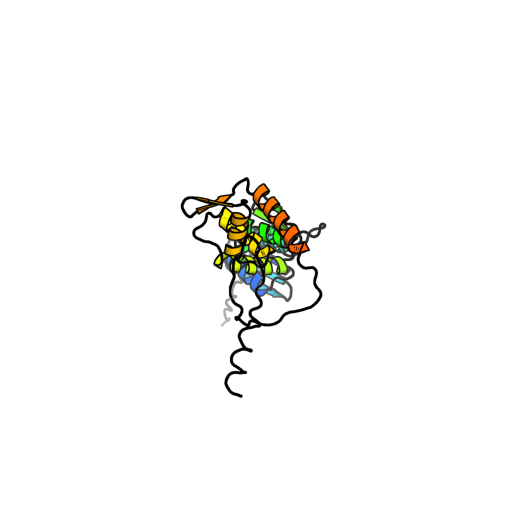.817 0.978 1.00 90.94 106 THR A C 1
ATOM 864 O O . THR A 1 106 ? -3.705 2.745 1.923 1.00 90.94 106 THR A O 1
ATOM 867 N N . ARG A 1 107 ? -5.693 3.375 1.101 1.00 91.94 107 ARG A N 1
ATOM 868 C CA . ARG A 1 107 ? -6.158 3.973 2.355 1.00 91.94 107 ARG A CA 1
ATOM 869 C C . ARG A 1 107 ? -6.208 2.965 3.504 1.00 91.94 107 ARG A C 1
ATOM 871 O O . ARG A 1 107 ? -5.854 3.313 4.619 1.00 91.94 107 ARG A O 1
ATOM 878 N N . PHE A 1 108 ? -6.624 1.731 3.226 1.00 92.19 108 PHE A N 1
ATOM 879 C CA . PHE A 1 108 ? -6.677 0.682 4.239 1.00 92.19 108 PHE A CA 1
ATOM 880 C C . PHE A 1 108 ? -5.272 0.234 4.657 1.00 92.19 108 PHE A C 1
ATOM 882 O O . PHE A 1 108 ? -5.027 0.050 5.844 1.00 92.19 108 PHE A O 1
ATOM 889 N N . LEU A 1 109 ? -4.329 0.138 3.713 1.00 93.75 109 LEU A N 1
ATOM 890 C CA . LEU A 1 109 ? -2.925 -0.132 4.037 1.00 93.75 109 LEU A CA 1
ATOM 891 C C . LEU A 1 109 ? -2.311 0.976 4.905 1.00 93.75 109 LEU A C 1
ATOM 893 O O . LEU A 1 109 ? -1.624 0.665 5.874 1.00 93.75 109 LEU A O 1
ATOM 897 N N . ALA A 1 110 ? -2.605 2.245 4.608 1.00 94.62 110 ALA A N 1
ATOM 898 C CA . ALA A 1 110 ? -2.176 3.379 5.425 1.00 94.62 110 ALA A CA 1
ATOM 899 C C . ALA A 1 110 ? -2.701 3.275 6.872 1.00 94.62 110 ALA A C 1
ATOM 901 O O . ALA A 1 110 ? -1.952 3.442 7.834 1.00 94.62 110 ALA A O 1
ATOM 902 N N . ASP A 1 111 ? -3.972 2.908 7.060 1.00 93.38 111 ASP A N 1
ATOM 903 C CA . ASP A 1 111 ? -4.496 2.703 8.416 1.00 93.38 111 ASP A CA 1
ATOM 904 C C . ASP A 1 111 ? -3.819 1.534 9.138 1.00 93.38 111 ASP A C 1
ATOM 906 O O . ASP A 1 111 ? -3.568 1.615 10.338 1.00 93.38 111 ASP A O 1
ATOM 910 N N . ILE A 1 112 ? -3.533 0.439 8.425 1.00 94.12 112 ILE A N 1
ATOM 911 C CA . ILE A 1 112 ? -2.825 -0.713 8.993 1.00 94.12 112 ILE A CA 1
ATOM 912 C C . ILE A 1 112 ? -1.418 -0.292 9.422 1.00 94.12 112 ILE A C 1
ATOM 914 O O . ILE A 1 112 ? -0.992 -0.626 10.522 1.00 94.12 112 ILE A O 1
ATOM 918 N N . LEU A 1 113 ? -0.700 0.482 8.609 1.00 95.19 113 LEU A N 1
ATOM 919 C CA . LEU A 1 113 ? 0.610 1.014 8.989 1.00 95.19 113 LEU A CA 1
ATOM 920 C C . LEU A 1 113 ? 0.530 1.815 10.296 1.00 95.19 113 LEU A C 1
ATOM 922 O O . LEU A 1 113 ? 1.314 1.565 11.216 1.00 95.19 113 LEU A O 1
ATOM 926 N N . ALA A 1 114 ? -0.474 2.685 10.426 1.00 92.50 114 ALA A N 1
ATOM 927 C CA . ALA A 1 114 ? -0.712 3.445 11.651 1.00 92.50 114 ALA A CA 1
ATOM 928 C C . ALA A 1 114 ? -1.056 2.547 12.859 1.00 92.50 114 ALA A C 1
ATOM 930 O O . ALA A 1 114 ? -0.565 2.783 13.963 1.00 92.50 114 ALA A O 1
ATOM 931 N N . VAL A 1 115 ? -1.850 1.484 12.665 1.00 90.25 115 VAL A N 1
ATOM 932 C CA . VAL A 1 115 ? -2.148 0.469 13.700 1.00 90.25 115 VAL A CA 1
ATOM 933 C C . VAL A 1 115 ? -0.863 -0.150 14.258 1.00 90.25 115 VAL A C 1
ATOM 935 O O . VAL A 1 115 ? -0.734 -0.309 15.471 1.00 90.25 115 VAL A O 1
ATOM 938 N N . PHE A 1 116 ? 0.105 -0.444 13.389 1.00 91.38 116 PHE A N 1
ATOM 939 C CA . PHE A 1 116 ? 1.399 -1.026 13.754 1.00 91.38 116 PHE A CA 1
ATOM 940 C C . PHE A 1 116 ? 2.466 0.022 14.121 1.00 91.38 116 PHE A C 1
ATOM 942 O O . PHE A 1 116 ? 3.650 -0.305 14.178 1.00 91.38 116 PHE A O 1
ATOM 949 N N . LYS A 1 117 ? 2.053 1.260 14.437 1.00 91.88 117 LYS A N 1
ATOM 950 C CA . LYS A 1 117 ? 2.906 2.363 14.918 1.00 91.88 117 LYS A CA 1
ATOM 951 C C . LYS A 1 117 ? 3.960 2.858 13.916 1.00 91.88 117 LYS A C 1
ATOM 953 O O . LYS A 1 117 ? 4.933 3.491 14.324 1.00 91.88 117 LYS A O 1
ATOM 958 N N . TYR A 1 118 ? 3.764 2.617 12.622 1.00 95.31 118 TYR A N 1
ATOM 959 C CA . TYR A 1 118 ? 4.545 3.287 11.583 1.00 95.31 118 TYR A CA 1
ATOM 960 C C . TYR A 1 118 ? 3.994 4.693 11.331 1.00 95.31 118 TYR A C 1
ATOM 962 O O . TYR A 1 118 ? 2.801 4.949 11.525 1.00 95.31 118 TYR A O 1
ATOM 970 N N . THR A 1 119 ? 4.848 5.609 10.866 1.00 94.19 119 THR A N 1
ATOM 971 C CA . THR A 1 119 ? 4.349 6.854 10.270 1.00 94.19 119 THR A CA 1
ATOM 972 C C . THR A 1 119 ? 3.538 6.485 9.035 1.00 94.19 119 THR A C 1
ATOM 974 O O . THR A 1 119 ? 3.893 5.554 8.318 1.00 94.19 119 THR A O 1
ATOM 977 N N . SER A 1 120 ? 2.409 7.141 8.804 1.00 94.75 120 SER A N 1
ATOM 978 C CA . SER A 1 120 ? 1.581 6.843 7.640 1.00 94.75 120 SER A CA 1
ATOM 979 C C . SER A 1 120 ? 0.774 8.067 7.252 1.00 94.75 120 SER A C 1
ATOM 981 O O . SER A 1 120 ? -0.304 8.317 7.791 1.00 94.75 120 SER A O 1
ATOM 983 N N . GLU A 1 121 ? 1.298 8.813 6.293 1.00 96.31 121 GLU A N 1
ATOM 984 C CA . GLU A 1 121 ? 0.602 9.918 5.649 1.00 96.31 121 GLU A CA 1
ATOM 985 C C . GLU A 1 121 ? 0.089 9.455 4.284 1.00 96.31 121 GLU A C 1
ATOM 987 O O . GLU A 1 121 ? 0.826 8.844 3.512 1.00 96.31 121 GLU A O 1
ATOM 992 N N . LEU A 1 122 ? -1.188 9.718 4.001 1.00 95.75 122 LEU A N 1
ATOM 993 C CA . LEU A 1 122 ? -1.795 9.459 2.699 1.00 95.75 122 LEU A CA 1
ATOM 994 C C . LEU A 1 122 ? -2.030 10.795 1.998 1.00 95.75 122 LEU A C 1
ATOM 996 O O . LEU A 1 122 ? -2.872 11.580 2.435 1.00 95.75 122 LEU A O 1
ATOM 1000 N N . THR A 1 123 ? -1.309 11.024 0.909 1.00 94.88 123 THR A N 1
ATOM 1001 C CA . THR A 1 123 ? -1.422 12.234 0.090 1.00 94.88 123 THR A CA 1
ATOM 1002 C C . THR A 1 123 ? -2.649 12.188 -0.836 1.00 94.88 123 THR A C 1
ATOM 1004 O O . THR A 1 123 ? -3.304 11.151 -0.991 1.00 94.88 123 THR A O 1
ATOM 1007 N N . GLU A 1 124 ? -2.979 13.314 -1.479 1.00 90.31 124 GLU A N 1
ATOM 1008 C CA . GLU A 1 124 ? -4.137 13.425 -2.387 1.00 90.31 124 GLU A CA 1
ATOM 1009 C C . GLU A 1 124 ? -4.030 12.521 -3.627 1.00 90.31 124 GLU A C 1
ATOM 1011 O O . GLU A 1 124 ? -5.023 11.931 -4.058 1.00 90.31 124 GLU A O 1
ATOM 1016 N N . ASP A 1 125 ? -2.818 12.349 -4.158 1.00 89.62 125 ASP A N 1
ATOM 1017 C CA . ASP A 1 125 ? -2.474 11.421 -5.245 1.00 89.62 125 ASP A CA 1
ATOM 1018 C C . ASP A 1 125 ? -2.414 9.953 -4.787 1.00 89.62 125 ASP A C 1
ATOM 1020 O O . ASP A 1 125 ? -2.125 9.061 -5.581 1.00 89.62 125 ASP A O 1
ATOM 1024 N N . LYS A 1 126 ? -2.770 9.682 -3.524 1.00 93.12 126 LYS A N 1
ATOM 1025 C CA . LYS A 1 126 ? -2.786 8.353 -2.901 1.00 93.12 126 LYS A CA 1
ATOM 1026 C C . LYS A 1 126 ? -1.399 7.714 -2.834 1.00 93.12 126 LYS A C 1
ATOM 1028 O O . LYS A 1 126 ? -1.260 6.500 -2.989 1.00 93.12 126 LYS A O 1
ATOM 1033 N N . THR A 1 127 ? -0.390 8.521 -2.550 1.00 95.00 127 THR A N 1
ATOM 1034 C CA . THR A 1 127 ? 0.930 8.043 -2.156 1.00 95.00 127 THR A CA 1
ATOM 1035 C C . THR A 1 127 ? 0.947 7.851 -0.642 1.00 95.00 127 THR A C 1
ATOM 1037 O O . THR A 1 127 ? 0.475 8.706 0.109 1.00 95.00 127 THR A O 1
ATOM 1040 N N . ILE A 1 128 ? 1.452 6.703 -0.180 1.00 96.25 128 ILE A N 1
ATOM 1041 C CA . ILE A 1 128 ? 1.705 6.479 1.248 1.00 96.25 128 ILE A CA 1
ATOM 1042 C C . ILE A 1 128 ? 3.138 6.898 1.553 1.00 96.25 128 ILE A C 1
ATOM 1044 O O . ILE A 1 128 ? 4.075 6.307 1.013 1.00 96.25 128 ILE A O 1
ATOM 1048 N N . ILE A 1 129 ? 3.299 7.871 2.446 1.00 97.19 129 ILE A N 1
ATOM 1049 C CA . ILE A 1 129 ? 4.590 8.264 3.012 1.00 97.19 129 ILE A CA 1
ATOM 1050 C C . ILE A 1 129 ? 4.714 7.605 4.385 1.00 97.19 129 ILE A C 1
ATOM 1052 O O . ILE A 1 129 ? 3.882 7.821 5.271 1.00 97.19 129 ILE A O 1
ATOM 1056 N N . THR A 1 130 ? 5.725 6.757 4.558 1.00 97.38 130 THR A N 1
ATOM 1057 C CA . THR A 1 130 ? 5.896 5.952 5.775 1.00 97.38 130 THR A CA 1
ATOM 1058 C C . THR A 1 130 ? 7.359 5.633 6.039 1.00 97.38 130 THR A C 1
ATOM 1060 O O . THR A 1 130 ? 8.143 5.478 5.113 1.00 97.38 130 THR A O 1
ATOM 1063 N N . ASN A 1 131 ? 7.735 5.462 7.301 1.00 96.19 131 ASN A N 1
ATOM 1064 C CA . ASN A 1 131 ? 9.036 4.928 7.696 1.00 96.19 131 ASN A CA 1
ATOM 1065 C C . ASN A 1 131 ? 9.104 3.387 7.626 1.00 96.19 131 ASN A C 1
ATOM 1067 O O . ASN A 1 131 ? 10.127 2.798 7.980 1.00 96.19 131 ASN A O 1
ATOM 1071 N N . ALA A 1 132 ? 8.034 2.717 7.183 1.00 94.62 132 ALA A N 1
ATOM 1072 C CA . ALA A 1 132 ? 8.020 1.276 6.965 1.00 94.62 132 ALA A CA 1
ATOM 1073 C C . ALA A 1 132 ? 8.810 0.885 5.708 1.00 94.62 132 ALA A C 1
ATOM 1075 O O . ALA A 1 132 ? 8.561 1.391 4.611 1.00 94.62 132 ALA A O 1
ATOM 1076 N N . SER A 1 133 ? 9.723 -0.075 5.867 1.00 91.56 133 SER A N 1
ATOM 1077 C CA . SER A 1 133 ? 10.461 -0.675 4.753 1.00 91.56 133 SER A CA 1
ATOM 1078 C C . SER A 1 133 ? 9.538 -1.476 3.829 1.00 91.56 133 SER A C 1
ATOM 1080 O O . SER A 1 133 ? 8.476 -1.939 4.256 1.00 91.56 133 SER A O 1
ATOM 1082 N N . LEU A 1 134 ? 9.970 -1.732 2.588 1.00 89.06 134 LEU A N 1
ATOM 1083 C CA . LEU A 1 134 ? 9.172 -2.512 1.637 1.00 89.06 134 LEU A CA 1
ATOM 1084 C C . LEU A 1 134 ? 8.795 -3.894 2.200 1.00 89.06 134 LEU A C 1
ATOM 1086 O O . LEU A 1 134 ? 7.669 -4.358 2.022 1.00 89.06 134 LEU A O 1
ATOM 1090 N N . TYR A 1 135 ? 9.714 -4.528 2.931 1.00 88.44 135 TYR A N 1
ATOM 1091 C CA . TYR A 1 135 ? 9.469 -5.807 3.593 1.00 88.44 135 TYR A CA 1
ATOM 1092 C C . TYR A 1 135 ? 8.326 -5.724 4.618 1.00 88.44 135 TYR A C 1
ATOM 1094 O O . TYR A 1 135 ? 7.433 -6.576 4.629 1.00 88.44 135 TYR A O 1
ATOM 1102 N N . ASP A 1 136 ? 8.318 -4.686 5.458 1.00 91.88 136 ASP A N 1
ATOM 1103 C CA . ASP A 1 136 ? 7.260 -4.485 6.450 1.00 91.88 136 ASP A CA 1
ATOM 1104 C C . ASP A 1 136 ? 5.923 -4.165 5.784 1.00 91.88 136 ASP A C 1
ATOM 1106 O O . ASP A 1 136 ? 4.902 -4.740 6.164 1.00 91.88 136 ASP A O 1
ATOM 1110 N N . VAL A 1 137 ? 5.925 -3.320 4.749 1.00 91.69 137 VAL A N 1
ATOM 1111 C CA . VAL A 1 137 ? 4.717 -3.002 3.978 1.00 91.69 137 VAL A CA 1
ATOM 1112 C C . VAL A 1 137 ? 4.148 -4.264 3.325 1.00 91.69 137 VAL A C 1
ATOM 1114 O O . VAL A 1 137 ? 2.955 -4.527 3.450 1.00 91.69 137 VAL A O 1
ATOM 1117 N N . GLN A 1 138 ? 4.982 -5.109 2.712 1.00 88.56 138 GLN A N 1
ATOM 1118 C CA . GLN A 1 138 ? 4.555 -6.398 2.153 1.00 88.56 138 GLN A CA 1
ATOM 1119 C C . GLN A 1 138 ? 3.986 -7.343 3.221 1.00 88.56 138 GLN A C 1
ATOM 1121 O O . GLN A 1 138 ? 2.989 -8.030 2.975 1.00 88.56 138 GLN A O 1
ATOM 1126 N N . ARG A 1 139 ? 4.593 -7.396 4.413 1.00 91.19 139 ARG A N 1
ATOM 1127 C CA . ARG A 1 139 ? 4.078 -8.192 5.538 1.00 91.19 139 ARG A CA 1
ATOM 1128 C C . ARG A 1 139 ? 2.705 -7.687 5.983 1.00 91.19 139 ARG A C 1
ATOM 1130 O O . ARG A 1 139 ? 1.776 -8.483 6.110 1.00 91.19 139 ARG A O 1
ATOM 1137 N N . LEU A 1 140 ? 2.565 -6.380 6.194 1.00 92.31 140 LEU A N 1
ATOM 1138 C CA . LEU A 1 140 ? 1.321 -5.749 6.638 1.00 92.31 140 LEU A CA 1
ATOM 1139 C C . LEU A 1 140 ? 0.215 -5.840 5.585 1.00 92.31 140 LEU A C 1
ATOM 1141 O O . LEU A 1 140 ? -0.934 -6.086 5.939 1.00 92.31 140 LEU A O 1
ATOM 1145 N N . GLN A 1 141 ? 0.564 -5.762 4.301 1.00 91.12 141 GLN A N 1
ATOM 1146 C CA . GLN A 1 141 ? -0.354 -6.013 3.194 1.00 91.12 141 GLN A CA 1
ATOM 1147 C C . GLN A 1 141 ? -0.963 -7.416 3.273 1.00 91.12 141 GLN A C 1
ATOM 1149 O O . GLN A 1 141 ? -2.174 -7.575 3.140 1.00 91.12 141 GLN A O 1
ATOM 1154 N N . LYS A 1 142 ? -0.142 -8.445 3.522 1.00 89.44 142 LYS A N 1
ATOM 1155 C CA . LYS A 1 142 ? -0.616 -9.834 3.666 1.00 89.44 142 LYS A CA 1
ATOM 1156 C C . LYS A 1 142 ? -1.525 -10.006 4.880 1.00 89.44 142 LYS A C 1
ATOM 1158 O O . LYS A 1 142 ? -2.535 -10.705 4.786 1.00 89.44 142 LYS A O 1
ATOM 1163 N N . ILE A 1 143 ? -1.187 -9.360 5.997 1.00 90.25 143 ILE A N 1
ATOM 1164 C CA . ILE A 1 143 ? -2.019 -9.344 7.208 1.00 90.25 143 ILE A CA 1
ATOM 1165 C C . ILE A 1 143 ? -3.369 -8.678 6.910 1.00 90.25 143 ILE A C 1
ATOM 1167 O O . ILE A 1 143 ? -4.412 -9.268 7.182 1.00 90.25 143 ILE A O 1
ATOM 1171 N N . GLY A 1 144 ? -3.355 -7.500 6.282 1.00 90.25 144 GLY A N 1
ATOM 1172 C CA . GLY A 1 144 ? -4.556 -6.771 5.882 1.00 90.25 144 GLY A CA 1
ATOM 1173 C C . GLY A 1 144 ? -5.428 -7.547 4.903 1.00 90.25 144 GLY A C 1
ATOM 1174 O O . GLY A 1 144 ? -6.637 -7.634 5.079 1.00 90.25 144 GLY A O 1
ATOM 1175 N N . TYR A 1 145 ? -4.826 -8.170 3.892 1.00 90.00 145 TYR A N 1
ATOM 1176 C CA . TYR A 1 145 ? -5.558 -9.006 2.945 1.00 90.00 145 TYR A CA 1
ATOM 1177 C C . TYR A 1 145 ? -6.217 -10.204 3.640 1.00 90.00 145 TYR A C 1
ATOM 1179 O O . TYR A 1 145 ? -7.380 -10.511 3.385 1.00 90.00 145 TYR A O 1
ATOM 1187 N N . SER A 1 146 ? -5.500 -10.856 4.559 1.00 89.00 146 SER A N 1
ATOM 1188 C CA . SER A 1 146 ? -6.033 -11.992 5.318 1.00 89.00 146 SER A CA 1
ATOM 1189 C C . SER A 1 146 ? -7.177 -11.575 6.245 1.00 89.00 146 SER A C 1
ATOM 1191 O O . SER A 1 146 ? -8.158 -12.310 6.365 1.00 89.00 146 SER A O 1
ATOM 1193 N N . SER A 1 147 ? -7.095 -10.388 6.858 1.00 87.75 147 SER A N 1
ATOM 1194 C CA . SER A 1 147 ? -8.138 -9.887 7.757 1.00 87.75 147 SER A CA 1
ATOM 1195 C C . SER A 1 147 ? -9.438 -9.546 7.026 1.00 87.75 147 SER A C 1
ATOM 1197 O O . SER A 1 147 ? -10.510 -9.740 7.593 1.00 87.75 147 SER A O 1
ATOM 1199 N N . LEU A 1 148 ? -9.394 -9.158 5.743 1.00 89.19 148 LEU A N 1
ATOM 1200 C CA . LEU A 1 148 ? -10.605 -8.920 4.940 1.00 89.19 148 LEU A CA 1
ATOM 1201 C C . LEU A 1 148 ? -11.545 -10.138 4.881 1.00 89.19 148 LEU A C 1
ATOM 1203 O O . LEU A 1 148 ? -12.758 -9.966 4.753 1.00 89.19 148 LEU A O 1
ATOM 1207 N N . ASN A 1 149 ? -11.024 -11.362 5.015 1.00 86.38 149 ASN A N 1
ATOM 1208 C CA . ASN A 1 149 ? -11.852 -12.573 5.056 1.00 86.38 149 ASN A CA 1
ATOM 1209 C C . ASN A 1 149 ? -12.697 -12.688 6.329 1.00 86.38 149 ASN A C 1
ATOM 1211 O O . ASN A 1 149 ? -13.739 -13.337 6.298 1.00 86.38 149 ASN A O 1
ATOM 1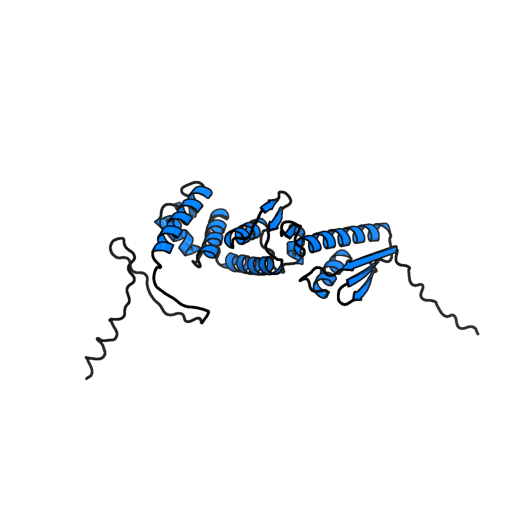215 N N . GLN A 1 150 ? -12.267 -12.044 7.413 1.00 87.44 150 GLN A N 1
ATOM 1216 C CA . GLN A 1 150 ? -12.961 -11.993 8.702 1.00 87.44 150 GLN A CA 1
ATOM 1217 C C . GLN A 1 150 ? -13.881 -10.768 8.805 1.00 87.44 150 GLN A C 1
ATOM 1219 O O . GLN A 1 150 ? -14.443 -10.494 9.856 1.00 87.44 150 GLN A O 1
ATOM 1224 N N . SER A 1 151 ? -14.004 -9.978 7.737 1.00 88.50 151 SER A N 1
ATOM 1225 C CA . SER A 1 151 ? -14.826 -8.775 7.764 1.00 88.50 151 SER A CA 1
ATOM 1226 C C . SER A 1 151 ? -16.313 -9.119 7.938 1.00 88.50 151 SER A C 1
ATOM 1228 O O . SER A 1 151 ? -16.800 -10.009 7.233 1.00 88.50 151 SER A O 1
ATOM 1230 N N . PRO A 1 152 ? -17.066 -8.384 8.777 1.00 89.69 152 PRO A N 1
ATOM 1231 C CA . PRO A 1 152 ? -18.512 -8.555 8.915 1.00 89.69 152 PRO A CA 1
ATOM 1232 C C . PRO A 1 152 ? -19.226 -7.996 7.670 1.00 89.69 152 PRO A C 1
ATOM 1234 O O . PRO A 1 152 ? -19.630 -6.832 7.613 1.00 89.69 152 PRO A O 1
ATOM 1237 N N . LYS A 1 153 ? -19.304 -8.817 6.612 1.00 89.25 153 LYS A N 1
ATOM 1238 C CA . LYS A 1 153 ? -19.685 -8.410 5.239 1.00 89.25 153 LYS A CA 1
ATOM 1239 C C . LYS A 1 153 ? -21.095 -7.838 5.120 1.00 89.25 153 LYS A C 1
ATOM 1241 O O . LYS A 1 153 ? -21.391 -7.119 4.169 1.00 89.25 153 LYS A O 1
ATOM 1246 N N . ASP A 1 154 ? -21.962 -8.178 6.058 1.00 90.88 154 ASP A N 1
ATOM 1247 C CA . ASP A 1 154 ? -23.324 -7.681 6.168 1.00 90.88 154 ASP A CA 1
ATOM 1248 C C . ASP A 1 154 ? -23.385 -6.241 6.705 1.00 90.88 154 ASP A C 1
ATOM 1250 O O . ASP A 1 154 ? -24.397 -5.566 6.517 1.00 90.88 154 ASP A O 1
ATOM 1254 N N . GLN A 1 155 ? -22.320 -5.727 7.318 1.00 93.31 155 GLN A N 1
ATOM 1255 C CA . GLN A 1 155 ? -22.281 -4.382 7.894 1.00 93.31 155 GLN A CA 1
ATOM 1256 C C . GLN A 1 155 ? -21.835 -3.316 6.885 1.00 93.31 155 GLN A C 1
ATOM 1258 O O . GLN A 1 155 ? -21.353 -3.614 5.794 1.00 93.31 155 GLN A O 1
ATOM 1263 N N . ASN A 1 156 ? -21.994 -2.035 7.226 1.00 92.88 156 ASN A N 1
ATOM 1264 C CA . ASN A 1 156 ? -21.485 -0.939 6.395 1.00 92.88 156 ASN A CA 1
ATOM 1265 C C . ASN A 1 156 ? -19.938 -0.959 6.333 1.00 92.88 156 ASN A C 1
ATOM 1267 O O . ASN A 1 156 ? -19.286 -1.318 7.312 1.00 92.88 156 ASN A O 1
ATOM 1271 N N . LYS A 1 157 ? -19.344 -0.511 5.215 1.00 90.75 157 LYS A N 1
ATOM 1272 C CA . LYS A 1 157 ? -17.881 -0.442 5.005 1.00 90.75 157 LYS A CA 1
ATOM 1273 C C . LYS A 1 157 ? -17.117 0.253 6.136 1.00 90.75 157 LYS A C 1
ATOM 1275 O O . LYS A 1 157 ? -15.998 -0.141 6.445 1.00 90.75 157 LYS A O 1
ATOM 1280 N N . ASP A 1 158 ? -17.700 1.273 6.753 1.00 90.19 158 ASP A N 1
ATOM 1281 C CA . ASP A 1 158 ? -17.061 2.004 7.844 1.00 90.19 158 ASP A CA 1
ATOM 1282 C C . ASP A 1 158 ? -17.030 1.196 9.146 1.00 90.19 158 ASP A C 1
ATOM 1284 O O . ASP A 1 158 ? -16.014 1.199 9.837 1.00 90.19 158 ASP A O 1
ATOM 1288 N N . ILE A 1 159 ? -18.097 0.445 9.436 1.00 93.62 159 ILE A N 1
ATOM 1289 C CA . ILE A 1 159 ? -18.155 -0.503 10.558 1.00 93.62 159 ILE A CA 1
ATOM 1290 C C . ILE A 1 159 ? -17.205 -1.675 10.311 1.00 93.62 159 ILE A C 1
ATOM 1292 O O 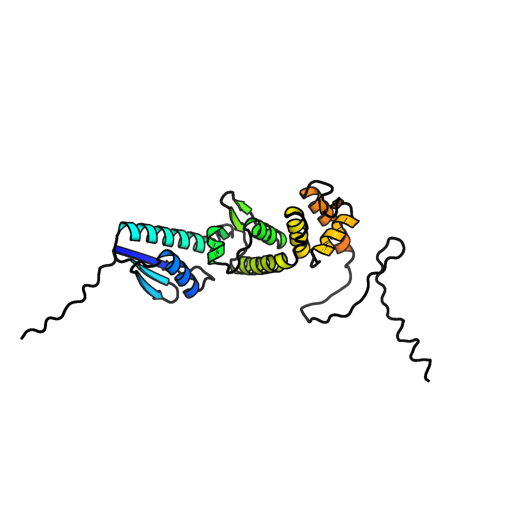. ILE A 1 159 ? -16.444 -2.041 11.200 1.00 93.62 159 ILE A O 1
ATOM 1296 N N . GLN A 1 160 ? -17.191 -2.212 9.087 1.00 92.88 160 GLN A N 1
ATOM 1297 C CA . GLN A 1 160 ? -16.243 -3.247 8.671 1.00 92.88 160 GLN A CA 1
ATOM 1298 C C . GLN A 1 160 ? -14.798 -2.797 8.903 1.00 92.88 160 GLN A C 1
ATOM 1300 O O . GLN A 1 160 ? -14.024 -3.503 9.542 1.00 92.88 160 GLN A O 1
ATOM 1305 N N . ARG A 1 161 ? -14.433 -1.600 8.425 1.00 91.19 161 ARG A N 1
ATOM 1306 C CA . ARG A 1 161 ? -13.086 -1.037 8.588 1.00 91.19 161 ARG A CA 1
ATOM 1307 C C . ARG A 1 161 ? -12.752 -0.777 10.055 1.00 91.19 161 ARG A C 1
ATOM 1309 O O . ARG A 1 161 ? -11.654 -1.114 10.479 1.00 91.19 161 ARG A O 1
ATOM 1316 N N . PHE A 1 162 ? -13.688 -0.234 10.835 1.00 91.75 162 PHE A N 1
ATOM 1317 C CA . PHE A 1 162 ? -13.517 -0.053 12.278 1.00 91.75 162 PHE A CA 1
ATOM 1318 C C . PHE A 1 162 ? -13.241 -1.383 12.992 1.00 91.75 162 PHE A C 1
ATOM 1320 O O . PHE A 1 162 ? -12.272 -1.479 13.744 1.00 91.75 162 PHE A O 1
ATOM 1327 N N . ALA A 1 163 ? -14.045 -2.414 12.724 1.00 92.88 163 ALA A N 1
ATOM 1328 C CA . ALA A 1 163 ? -13.888 -3.729 13.335 1.00 92.88 163 ALA A CA 1
ATOM 1329 C C . ALA A 1 163 ? -12.550 -4.376 12.952 1.00 92.88 163 ALA A C 1
ATOM 1331 O O . ALA A 1 163 ? -11.833 -4.854 13.823 1.00 92.88 163 ALA A O 1
ATOM 1332 N N . LEU A 1 164 ? -12.178 -4.318 11.669 1.00 93.06 164 LEU A N 1
ATOM 1333 C CA . LEU A 1 164 ? -10.923 -4.877 11.160 1.00 93.06 164 LEU A CA 1
ATOM 1334 C C . LEU A 1 164 ? -9.674 -4.167 11.697 1.00 93.06 164 LEU A C 1
ATOM 1336 O O . LEU A 1 164 ? -8.675 -4.808 11.997 1.00 93.06 164 LEU A O 1
ATOM 1340 N N . LEU A 1 165 ? -9.682 -2.838 11.803 1.00 91.19 165 LEU A N 1
ATOM 1341 C CA . LEU A 1 165 ? -8.511 -2.122 12.316 1.00 91.19 165 LEU A CA 1
ATOM 1342 C C . LEU A 1 165 ? -8.312 -2.375 13.809 1.00 91.19 165 LEU A C 1
ATOM 1344 O O . LEU A 1 165 ? -7.181 -2.515 14.269 1.00 91.19 165 LEU A O 1
ATOM 1348 N N . ASN A 1 166 ? -9.402 -2.464 14.568 1.00 89.31 166 ASN A N 1
ATOM 1349 C CA . ASN A 1 166 ? -9.327 -2.750 15.994 1.00 89.31 166 ASN A CA 1
ATOM 1350 C C . ASN A 1 166 ? -9.065 -4.235 16.278 1.00 89.31 166 ASN A C 1
ATOM 1352 O O . ASN A 1 166 ? -8.344 -4.530 17.227 1.00 89.31 166 ASN A O 1
ATOM 1356 N N . SER A 1 167 ? -9.529 -5.164 15.435 1.00 89.94 167 SER A N 1
ATOM 1357 C CA . SER A 1 167 ? -9.163 -6.582 15.555 1.00 89.94 167 SER A CA 1
ATOM 1358 C C . SER A 1 167 ? -7.653 -6.774 15.418 1.00 89.94 167 SER A C 1
ATOM 1360 O O . SER A 1 167 ? -7.037 -7.457 16.237 1.00 89.94 167 SER A O 1
ATOM 1362 N N . LEU A 1 168 ? -7.036 -6.078 14.455 1.00 88.12 168 LEU A N 1
ATOM 1363 C CA . LEU A 1 168 ? -5.584 -6.071 14.255 1.00 88.12 168 LEU A CA 1
ATOM 1364 C C . LEU A 1 168 ? -4.815 -5.476 15.441 1.00 88.12 168 LEU A C 1
ATOM 1366 O O . LEU A 1 168 ? -3.724 -5.950 15.746 1.00 88.12 168 LEU A O 1
ATOM 1370 N N . LYS A 1 169 ? -5.375 -4.473 16.129 1.00 84.00 169 LYS A N 1
ATOM 1371 C CA . LYS A 1 169 ? -4.781 -3.914 17.355 1.00 84.00 169 LYS A CA 1
ATOM 1372 C C . LYS A 1 169 ? -4.862 -4.876 18.543 1.00 84.00 169 LYS A C 1
ATOM 1374 O O . LYS A 1 169 ? -3.984 -4.849 19.398 1.00 84.00 169 LYS A O 1
ATOM 1379 N N . LEU A 1 170 ? -5.928 -5.672 18.627 1.00 76.69 170 LEU A N 1
ATOM 1380 C CA . LEU A 1 170 ? -6.358 -6.308 19.879 1.00 76.69 170 LEU A CA 1
ATOM 1381 C C . LEU A 1 170 ? -6.271 -7.824 19.903 1.00 76.69 170 LEU A C 1
ATOM 1383 O O . LEU A 1 170 ? -6.568 -8.426 20.934 1.00 76.69 170 LEU A O 1
ATOM 1387 N N . SER A 1 171 ? -5.887 -8.448 18.789 1.00 77.06 171 SER A N 1
ATOM 1388 C CA . SER A 1 171 ? -5.921 -9.910 18.649 1.00 77.06 171 SER A CA 1
ATOM 1389 C C . SER A 1 171 ? -7.285 -10.489 19.066 1.00 77.06 171 SER A C 1
ATOM 1391 O O . SER A 1 171 ? -7.375 -11.525 19.721 1.00 77.06 171 SER A O 1
ATOM 1393 N N . LYS A 1 172 ? -8.354 -9.761 18.730 1.00 84.31 172 LYS A N 1
ATOM 1394 C CA . LYS A 1 172 ? -9.763 -10.117 18.936 1.00 84.31 172 LYS A CA 1
ATOM 1395 C C . LYS A 1 172 ? -10.413 -10.222 17.569 1.00 84.31 172 LYS A C 1
ATOM 1397 O O . LYS A 1 172 ? -10.024 -9.492 16.664 1.00 84.31 172 LYS A O 1
ATOM 1402 N N . SER A 1 173 ? -11.387 -11.101 17.404 1.00 89.75 173 SER A N 1
ATOM 1403 C CA . SER A 1 173 ? -12.163 -11.177 16.166 1.00 89.75 173 SER A CA 1
ATOM 1404 C C . SER A 1 173 ? -12.928 -9.868 15.910 1.00 89.75 173 SER A C 1
ATOM 1406 O O . SER A 1 173 ? -13.303 -9.174 16.862 1.00 89.75 173 SER A O 1
ATOM 1408 N N . PRO A 1 174 ? -13.183 -9.497 14.642 1.00 92.38 174 PRO A N 1
ATOM 1409 C CA . PRO A 1 174 ? -14.019 -8.343 14.310 1.00 92.38 174 PRO A CA 1
ATOM 1410 C C . PRO A 1 174 ? -15.387 -8.362 15.010 1.00 92.38 174 PRO A C 1
ATOM 1412 O O . PRO A 1 174 ? -15.865 -7.317 15.443 1.00 92.38 174 PRO A O 1
ATOM 1415 N N . GLU A 1 175 ? -15.991 -9.534 15.188 1.00 91.69 175 GLU A N 1
ATOM 1416 C CA . GLU A 1 175 ? -17.251 -9.718 15.907 1.00 91.69 175 GLU A CA 1
ATOM 1417 C C . GLU A 1 175 ? -17.132 -9.353 17.393 1.00 91.69 175 GLU A C 1
ATOM 1419 O O . GLU A 1 175 ? -17.978 -8.624 17.911 1.00 91.69 175 GLU A O 1
ATOM 1424 N N . GLU A 1 176 ? -16.068 -9.791 18.073 1.00 90.06 176 GLU A N 1
ATOM 1425 C CA . GLU A 1 176 ? -15.807 -9.415 19.470 1.00 90.06 176 GLU A CA 1
ATOM 1426 C C . GLU A 1 176 ? -15.607 -7.902 19.618 1.00 90.06 176 GLU A C 1
ATOM 1428 O O . GLU A 1 176 ? -16.109 -7.308 20.571 1.00 90.06 176 GLU A O 1
ATOM 1433 N N . ILE A 1 177 ? -14.931 -7.251 18.662 1.00 91.56 177 ILE A N 1
ATOM 1434 C CA . ILE A 1 177 ? -14.785 -5.785 18.657 1.00 91.56 177 ILE A CA 1
ATOM 1435 C C . ILE A 1 177 ? -16.147 -5.097 18.596 1.00 91.56 177 ILE A C 1
ATOM 1437 O O . ILE A 1 177 ? -16.398 -4.136 19.326 1.00 91.56 177 ILE A O 1
ATOM 1441 N N . LEU A 1 178 ? -17.031 -5.574 17.723 1.00 93.62 178 LEU A N 1
ATOM 1442 C CA . LEU A 1 178 ? -18.365 -5.005 17.576 1.00 93.62 178 LEU A CA 1
ATOM 1443 C C . LEU A 1 178 ? -19.205 -5.210 18.838 1.00 93.62 178 LEU A C 1
ATOM 1445 O O . LEU A 1 178 ? -19.851 -4.269 19.298 1.00 93.62 178 LEU A O 1
ATOM 1449 N N . GLN A 1 179 ? -19.145 -6.400 19.440 1.00 91.44 179 GLN A N 1
ATOM 1450 C CA . GLN A 1 179 ? -19.824 -6.692 20.703 1.00 91.44 179 GLN A CA 1
ATOM 1451 C C . GLN A 1 179 ? -19.311 -5.813 21.846 1.00 91.44 179 GLN A C 1
ATOM 1453 O O . GLN A 1 179 ? -20.119 -5.267 22.596 1.00 91.44 179 GLN A O 1
ATOM 1458 N N . LEU A 1 180 ? -17.993 -5.610 21.949 1.00 89.69 180 LEU A N 1
ATOM 1459 C CA . LEU A 1 180 ? -17.399 -4.681 22.912 1.00 89.69 180 LEU A CA 1
ATOM 1460 C C . LEU A 1 180 ? -17.902 -3.252 22.691 1.00 89.69 180 LEU A C 1
ATOM 1462 O O . LEU A 1 180 ? -18.273 -2.578 23.652 1.00 89.69 180 LEU A O 1
ATOM 1466 N N . GLY A 1 181 ? -17.967 -2.801 21.437 1.00 91.62 181 GLY A N 1
ATOM 1467 C CA . GLY A 1 181 ? -18.501 -1.486 21.094 1.00 91.62 181 GLY A CA 1
ATOM 1468 C C . GLY A 1 181 ? -19.964 -1.311 21.513 1.00 91.62 181 GLY A C 1
ATOM 1469 O O . GLY A 1 181 ? -20.314 -0.273 22.070 1.00 91.62 181 GLY A O 1
ATOM 1470 N N . ILE A 1 182 ? -20.807 -2.327 21.305 1.00 93.25 182 ILE A N 1
ATOM 1471 C CA . ILE A 1 182 ? -22.221 -2.302 21.713 1.00 93.25 182 ILE A CA 1
ATOM 1472 C C . ILE A 1 182 ? -22.357 -2.329 23.239 1.00 93.25 182 ILE A C 1
ATOM 1474 O O . ILE A 1 182 ? -23.074 -1.508 23.808 1.00 93.25 182 ILE A O 1
ATOM 1478 N N . ALA A 1 183 ? -21.643 -3.233 23.914 1.00 90.00 183 ALA A N 1
ATOM 1479 C CA . ALA A 1 183 ? -21.713 -3.398 25.366 1.00 90.00 183 ALA A CA 1
ATOM 1480 C C . ALA A 1 183 ? -21.311 -2.126 26.130 1.00 90.00 183 ALA A C 1
ATOM 1482 O O . ALA A 1 183 ? -21.831 -1.870 27.214 1.00 90.00 183 ALA A O 1
ATOM 1483 N N . ASN A 1 184 ? -20.426 -1.313 25.547 1.00 88.62 184 ASN A N 1
ATOM 1484 C CA . ASN A 1 184 ? -19.968 -0.050 26.124 1.00 88.62 184 ASN A CA 1
ATOM 1485 C C . ASN A 1 184 ? -20.679 1.185 25.539 1.00 88.62 184 ASN A C 1
ATOM 1487 O O . ASN A 1 184 ? -20.255 2.314 25.772 1.00 88.62 184 ASN A O 1
ATOM 1491 N N . GLY A 1 185 ? -21.746 0.998 24.755 1.00 90.19 185 GLY A N 1
ATOM 1492 C CA . GLY A 1 185 ? -22.545 2.094 24.197 1.00 90.19 185 GLY A CA 1
ATOM 1493 C C . GLY A 1 185 ? -21.848 2.932 23.117 1.00 90.19 185 GLY A C 1
ATOM 1494 O O . GLY A 1 185 ? -22.377 3.969 22.717 1.00 90.19 185 GLY A O 1
ATOM 1495 N N . LEU A 1 186 ? -20.691 2.497 22.608 1.00 93.12 186 LEU A N 1
ATOM 1496 C CA . LEU A 1 186 ? -19.976 3.144 21.499 1.00 93.12 186 LEU A CA 1
ATOM 1497 C C . LEU A 1 186 ? -20.647 2.877 20.148 1.00 93.12 186 LEU A C 1
ATOM 1499 O O . LEU A 1 186 ? -20.597 3.707 19.238 1.00 93.12 186 LEU A O 1
ATOM 1503 N N . LEU A 1 187 ? -21.276 1.711 20.033 1.00 95.50 187 LEU A N 1
ATOM 1504 C CA . LEU A 1 187 ? -22.057 1.283 18.884 1.00 95.50 187 LEU A CA 1
ATOM 1505 C C . LEU A 1 187 ? -23.479 0.945 19.335 1.00 95.50 187 LEU A C 1
ATOM 1507 O O . LEU A 1 187 ? -23.709 0.593 20.491 1.00 95.50 187 LEU A O 1
ATOM 1511 N N . PHE A 1 188 ? -24.429 0.993 18.409 1.00 94.94 188 PHE A N 1
ATOM 1512 C CA . PHE A 1 188 ? -25.780 0.492 18.639 1.00 94.94 188 PHE A CA 1
ATOM 1513 C C . PHE A 1 188 ? -26.296 -0.268 17.424 1.00 94.94 188 PHE A C 1
ATOM 1515 O O . PHE A 1 188 ? -25.869 -0.033 16.292 1.00 94.94 188 PHE A O 1
ATOM 1522 N N . GLU A 1 189 ? -27.238 -1.173 17.667 1.00 94.06 189 GLU A N 1
ATOM 1523 C CA . GLU A 1 189 ? -27.904 -1.937 16.621 1.00 94.06 189 GLU A CA 1
ATOM 1524 C C . GLU A 1 189 ? -29.272 -1.327 16.303 1.00 94.06 189 GLU A C 1
ATOM 1526 O O . GLU A 1 189 ? -30.075 -1.042 17.194 1.00 94.06 189 GLU A O 1
ATOM 1531 N N . LYS A 1 190 ? -29.543 -1.123 15.015 1.00 91.75 190 LYS A N 1
ATOM 1532 C CA . LYS A 1 190 ? -30.842 -0.699 14.500 1.00 91.75 190 LYS A CA 1
ATOM 1533 C C . LYS A 1 190 ? -31.138 -1.482 13.228 1.00 91.75 190 LYS A C 1
ATOM 1535 O O . LYS A 1 190 ? -30.331 -1.489 12.308 1.00 91.75 190 LYS A O 1
ATOM 1540 N N . GLU A 1 191 ? -32.296 -2.141 13.179 1.00 89.94 191 GLU A N 1
ATOM 1541 C CA . GLU A 1 191 ? -32.748 -2.895 11.994 1.00 89.94 191 GLU A CA 1
ATOM 1542 C C . GLU A 1 191 ? -31.729 -3.960 11.519 1.00 89.94 191 GLU A C 1
ATOM 1544 O O . GLU A 1 191 ? -31.551 -4.185 10.323 1.00 89.94 191 GLU A O 1
ATOM 1549 N N . GLY A 1 192 ? -31.025 -4.611 12.456 1.00 86.19 192 GLY A N 1
ATOM 1550 C CA . GLY A 1 192 ? -30.000 -5.616 12.141 1.00 86.19 192 GLY A CA 1
ATOM 1551 C C . GLY A 1 192 ? -28.701 -5.040 11.561 1.00 86.19 192 GLY A C 1
ATOM 1552 O O . GLY A 1 192 ? -27.884 -5.778 11.005 1.00 86.19 192 GLY A O 1
ATOM 1553 N N . LYS A 1 193 ? -28.510 -3.717 11.629 1.00 93.81 193 LYS A N 1
ATOM 1554 C CA . LYS A 1 193 ? -27.283 -3.019 11.232 1.00 93.81 193 LYS A CA 1
ATOM 1555 C C . LYS A 1 193 ? -26.673 -2.299 12.419 1.00 93.81 193 LYS A C 1
ATOM 1557 O O . LYS A 1 193 ? -27.374 -1.755 13.270 1.00 93.81 193 LYS A O 1
ATOM 1562 N N . ILE A 1 194 ? -25.349 -2.280 12.450 1.00 94.44 194 ILE A N 1
ATOM 1563 C CA . ILE A 1 194 ? -24.580 -1.602 13.484 1.00 94.44 194 ILE A CA 1
ATOM 1564 C C . ILE A 1 194 ? -24.274 -0.179 13.027 1.00 94.44 194 ILE A C 1
ATOM 1566 O O . ILE A 1 194 ? -23.909 0.071 11.875 1.00 94.44 194 ILE A O 1
ATOM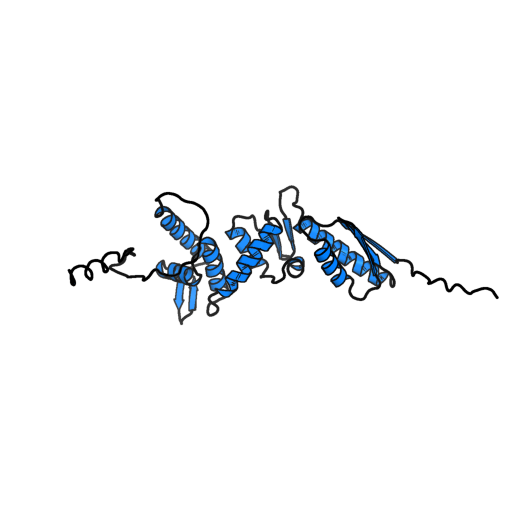 1570 N N . HIS A 1 195 ? -24.409 0.758 13.955 1.00 94.25 195 HIS A N 1
ATOM 1571 C CA . HIS A 1 195 ? -24.156 2.175 13.756 1.00 94.25 195 HIS A CA 1
ATOM 1572 C C . HIS A 1 195 ? -23.240 2.708 14.857 1.00 94.25 195 HIS A C 1
ATOM 1574 O O . HIS A 1 195 ? -23.240 2.208 15.980 1.00 94.25 195 HIS A O 1
ATOM 1580 N N . PHE A 1 196 ? -22.474 3.751 14.536 1.00 94.50 196 PHE A N 1
ATOM 1581 C CA . PHE A 1 196 ? -21.727 4.506 15.537 1.00 94.50 196 PHE A CA 1
ATOM 1582 C C . PHE A 1 196 ? -22.697 5.328 16.389 1.00 94.50 196 PHE A C 1
ATOM 1584 O O . PHE A 1 196 ? -23.512 6.070 15.838 1.00 94.50 196 PHE A O 1
ATOM 1591 N N . SER A 1 197 ? -22.586 5.243 17.716 1.00 90.69 197 SER A N 1
ATOM 1592 C CA . SER A 1 197 ? -23.376 6.070 18.642 1.00 90.69 197 SER A CA 1
ATOM 1593 C C . SER A 1 197 ? -23.007 7.556 18.570 1.00 90.69 197 SER A C 1
ATOM 1595 O O . SER A 1 197 ? -23.780 8.414 18.986 1.00 90.69 197 SER A O 1
ATOM 1597 N N . ASN A 1 198 ? -21.814 7.864 18.056 1.00 89.25 198 ASN A N 1
ATOM 1598 C CA . ASN A 1 198 ? -21.248 9.206 17.941 1.00 89.25 198 ASN A CA 1
ATOM 1599 C C . ASN A 1 198 ? -20.454 9.349 16.629 1.00 89.25 198 ASN A C 1
ATOM 1601 O O . ASN A 1 198 ? -20.613 8.560 15.697 1.00 89.25 198 ASN A O 1
ATOM 1605 N N . THR A 1 199 ? -19.581 10.358 16.533 1.00 88.44 199 THR A N 1
ATOM 1606 C CA . THR A 1 199 ? -18.582 10.402 15.457 1.00 88.44 199 THR A CA 1
ATOM 1607 C C . THR A 1 199 ? -17.613 9.221 15.566 1.00 88.44 199 THR A C 1
ATOM 1609 O O . THR A 1 199 ? -17.441 8.615 16.631 1.00 88.44 199 THR A O 1
ATOM 1612 N N . ARG A 1 200 ? -16.968 8.874 14.449 1.00 85.25 200 ARG A N 1
ATOM 1613 C CA . ARG A 1 200 ? -16.036 7.735 14.385 1.00 85.25 200 ARG A CA 1
ATOM 1614 C C . ARG A 1 200 ? -14.823 7.968 15.267 1.00 85.25 200 ARG A C 1
ATOM 1616 O O . ARG A 1 200 ? -14.368 7.046 15.927 1.00 85.25 200 ARG A O 1
ATOM 1623 N N . GLU A 1 201 ? -14.350 9.207 15.293 1.00 84.62 201 GLU A N 1
ATOM 1624 C CA . GLU A 1 201 ? -13.211 9.652 16.084 1.00 84.62 201 GLU A CA 1
ATOM 1625 C C . GLU A 1 201 ? -13.498 9.436 17.570 1.00 84.62 201 GLU A C 1
ATOM 1627 O O . GLU A 1 201 ? -12.770 8.699 18.223 1.00 84.62 201 GLU A O 1
ATOM 1632 N N . LYS A 1 202 ? -14.640 9.934 18.065 1.00 86.31 202 LYS A N 1
ATOM 1633 C CA . LYS A 1 202 ? -15.058 9.738 19.462 1.00 86.31 202 LYS A CA 1
ATOM 1634 C C . LYS A 1 202 ? -15.295 8.273 19.814 1.00 86.31 202 LYS A C 1
ATOM 1636 O O . LYS A 1 202 ? -14.999 7.844 20.921 1.00 86.31 202 LYS A O 1
ATOM 1641 N N . THR A 1 203 ? -15.831 7.494 18.875 1.00 88.19 203 THR A N 1
ATOM 1642 C CA . THR A 1 203 ? -16.013 6.046 19.065 1.00 88.19 203 THR A CA 1
ATOM 1643 C C . THR A 1 203 ? -14.657 5.349 19.199 1.00 88.19 203 THR A C 1
ATOM 1645 O O . THR A 1 203 ? -14.484 4.491 20.059 1.00 88.19 203 THR A O 1
ATOM 1648 N N . GLN A 1 204 ? -13.679 5.723 18.373 1.00 85.50 204 GLN A N 1
ATOM 1649 C CA . GLN A 1 204 ? -12.329 5.172 18.431 1.00 85.50 204 GLN A CA 1
ATOM 1650 C C . GLN A 1 204 ? -11.587 5.600 19.703 1.00 85.50 204 GLN A C 1
ATOM 1652 O O . GLN A 1 204 ? -10.888 4.774 20.283 1.00 85.50 204 GLN A O 1
ATOM 1657 N N . GLU A 1 205 ? -11.739 6.853 20.134 1.00 86.00 205 GLU A N 1
ATOM 1658 C CA . GLU A 1 205 ? -11.216 7.363 21.408 1.00 86.00 205 GLU A CA 1
ATOM 1659 C C . GLU A 1 205 ? -11.799 6.582 22.586 1.00 86.00 205 GLU A C 1
ATOM 1661 O O . GLU A 1 205 ? -11.039 5.990 23.346 1.00 86.00 205 GLU A O 1
ATOM 1666 N N . GLY A 1 206 ? -13.128 6.468 22.665 1.00 84.94 206 GLY A N 1
ATOM 1667 C CA . GLY A 1 206 ? -13.791 5.705 23.723 1.00 84.94 206 GLY A CA 1
ATOM 1668 C C . GLY A 1 206 ? -13.406 4.225 23.718 1.00 84.94 206 GLY A C 1
ATOM 1669 O O . GLY A 1 206 ? -13.221 3.632 24.776 1.00 84.94 206 GLY A O 1
ATOM 1670 N N . LEU A 1 207 ? -13.209 3.618 22.539 1.00 85.31 207 LEU A N 1
ATOM 1671 C CA . LEU A 1 207 ? -12.690 2.252 22.474 1.00 85.31 207 LEU A CA 1
ATOM 1672 C C . LEU A 1 207 ? -11.262 2.193 23.027 1.00 85.31 207 LEU A C 1
ATOM 1674 O O . LEU A 1 207 ? -10.974 1.321 23.833 1.00 85.31 207 LEU A O 1
ATOM 1678 N N . ASN A 1 208 ? -10.379 3.121 22.650 1.00 82.25 208 ASN A N 1
ATOM 1679 C CA . ASN A 1 208 ? -9.014 3.177 23.181 1.00 82.25 208 ASN A CA 1
ATOM 1680 C C . ASN A 1 208 ? -8.979 3.346 24.711 1.00 82.25 208 ASN A C 1
ATOM 1682 O O . ASN A 1 208 ? -8.130 2.734 25.352 1.00 82.25 208 ASN A O 1
ATOM 1686 N N . GLU A 1 209 ? -9.896 4.115 25.299 1.00 82.88 209 GLU A N 1
ATOM 1687 C CA . GLU A 1 209 ? -10.014 4.267 26.757 1.00 82.88 209 GLU A CA 1
ATOM 1688 C C . GLU A 1 209 ? -10.378 2.943 27.442 1.00 82.88 209 GLU A C 1
ATOM 1690 O O . GLU A 1 209 ? -9.675 2.514 28.356 1.00 82.88 209 GLU A O 1
ATOM 1695 N N . ILE A 1 210 ? -11.386 2.226 26.928 1.00 78.81 210 ILE A N 1
ATOM 1696 C CA . ILE A 1 210 ? -11.760 0.887 27.427 1.00 78.81 210 ILE A CA 1
ATOM 1697 C C . ILE A 1 210 ? -10.563 -0.074 27.372 1.00 78.81 210 ILE A C 1
ATOM 1699 O O . ILE A 1 210 ? -10.396 -0.941 28.227 1.00 78.81 210 ILE A O 1
ATOM 1703 N N . LEU A 1 211 ? -9.716 0.066 26.353 1.00 69.44 211 LEU A N 1
ATOM 1704 C CA . LEU A 1 211 ? -8.547 -0.788 26.155 1.00 69.44 211 LEU A CA 1
ATOM 1705 C C . LEU A 1 211 ? -7.416 -0.484 27.130 1.00 69.44 211 LEU A C 1
ATOM 1707 O O . LEU A 1 211 ? -6.745 -1.416 27.574 1.00 69.44 211 LEU A O 1
ATOM 1711 N N . ILE A 1 212 ? -7.221 0.788 27.481 1.00 67.31 212 ILE A N 1
ATOM 1712 C CA . ILE A 1 212 ? -6.303 1.178 28.550 1.00 67.31 212 ILE A CA 1
ATOM 1713 C C . ILE A 1 212 ? -6.762 0.513 29.854 1.00 67.31 212 ILE A C 1
ATOM 1715 O O . ILE A 1 212 ? -5.968 -0.182 30.488 1.00 67.31 212 ILE A O 1
ATOM 1719 N N . ASP A 1 213 ? -8.052 0.593 30.178 1.00 60.34 213 ASP A N 1
ATOM 1720 C CA . ASP A 1 213 ? -8.612 -0.001 31.397 1.00 60.34 213 ASP A CA 1
ATOM 1721 C C . ASP A 1 213 ? -8.496 -1.536 31.432 1.00 60.34 213 ASP A C 1
ATOM 1723 O O . ASP A 1 213 ? -8.169 -2.113 32.471 1.00 60.34 213 ASP A O 1
ATOM 1727 N N . LEU A 1 214 ? -8.684 -2.216 30.295 1.00 60.09 214 LEU A N 1
ATOM 1728 C CA . LEU A 1 214 ? -8.484 -3.667 30.193 1.00 60.09 214 LEU A CA 1
ATOM 1729 C C . LEU A 1 214 ? -7.001 -4.062 30.297 1.00 60.09 214 LEU A C 1
ATOM 1731 O O . LEU A 1 214 ? -6.689 -5.090 30.898 1.00 60.09 214 LEU A O 1
ATOM 1735 N N . SER A 1 215 ? -6.078 -3.248 29.776 1.00 50.19 215 SER A N 1
ATOM 1736 C CA . SER A 1 215 ? -4.632 -3.506 29.873 1.00 50.19 215 SER A CA 1
ATOM 1737 C C . SER A 1 215 ? -4.076 -3.368 31.298 1.00 50.19 215 SER A C 1
ATOM 1739 O O . SER A 1 215 ? -3.108 -4.040 31.640 1.00 50.19 215 SER A O 1
ATOM 1741 N N . PHE A 1 216 ? -4.735 -2.592 32.167 1.00 36.66 216 PHE A N 1
ATOM 1742 C CA . PHE A 1 216 ? -4.393 -2.503 33.594 1.00 36.66 216 PHE A CA 1
ATOM 1743 C C . PHE A 1 216 ? -4.857 -3.709 34.425 1.00 36.66 216 PHE A C 1
ATOM 1745 O O . PHE A 1 216 ? -4.487 -3.826 35.592 1.00 36.66 216 PHE A O 1
ATOM 1752 N N . THR A 1 217 ? -5.639 -4.629 33.851 1.00 36.81 217 THR A N 1
ATOM 1753 C CA . THR A 1 217 ? -6.036 -5.870 34.543 1.00 36.81 217 THR A CA 1
ATOM 1754 C C . THR A 1 217 ? -5.107 -7.056 34.278 1.00 36.81 217 THR A C 1
ATOM 1756 O O . THR A 1 217 ? -5.265 -8.091 34.922 1.00 36.81 217 THR A O 1
ATOM 1759 N N . SER A 1 218 ? -4.105 -6.913 33.400 1.00 32.09 218 SER A N 1
ATOM 1760 C CA . SER A 1 218 ? -3.103 -7.951 33.126 1.00 32.09 218 SER A CA 1
ATOM 1761 C C . SER A 1 218 ? -1.754 -7.662 33.798 1.00 32.09 218 SER A C 1
ATOM 1763 O O . SER A 1 218 ? -0.718 -7.687 33.141 1.00 32.09 218 SER A O 1
ATOM 1765 N N . ASP A 1 219 ? -1.753 -7.404 35.107 1.00 30.48 219 ASP A N 1
ATOM 1766 C CA . ASP A 1 219 ? -0.550 -7.552 35.935 1.00 30.48 219 ASP A CA 1
ATOM 1767 C C . ASP A 1 219 ? -0.526 -8.971 36.523 1.00 30.48 219 ASP A C 1
ATOM 1769 O O . ASP A 1 219 ? -0.957 -9.225 37.647 1.00 30.48 219 ASP A O 1
ATOM 1773 N N . SER A 1 220 ? -0.019 -9.922 35.738 1.00 30.38 220 SER A N 1
ATOM 1774 C CA . SER A 1 220 ? 0.613 -11.131 36.272 1.00 30.38 220 SER A CA 1
ATOM 1775 C C . SER A 1 220 ? 1.560 -11.737 35.238 1.00 30.38 220 SER A C 1
ATOM 1777 O O . SER A 1 220 ? 1.136 -12.493 34.369 1.00 30.38 220 SER A O 1
ATOM 1779 N N . THR A 1 221 ? 2.839 -11.388 35.391 1.00 30.02 221 THR A N 1
ATOM 1780 C CA . THR A 1 221 ? 4.014 -12.272 35.268 1.00 30.02 221 THR A CA 1
ATOM 1781 C C . THR A 1 221 ? 4.157 -13.150 34.020 1.00 30.02 221 THR A C 1
ATOM 1783 O O . THR A 1 221 ? 3.514 -14.187 33.907 1.00 30.02 221 THR A O 1
ATOM 1786 N N . ASP A 1 222 ? 5.178 -12.782 33.240 1.00 28.66 222 ASP A N 1
ATOM 1787 C CA . ASP A 1 222 ? 6.133 -13.644 32.533 1.00 28.66 222 ASP A CA 1
ATOM 1788 C C . ASP A 1 222 ? 5.697 -14.505 31.329 1.00 28.66 222 ASP A C 1
ATOM 1790 O O . ASP A 1 222 ? 4.628 -15.100 31.275 1.00 28.66 222 ASP A O 1
ATOM 1794 N N . GLN A 1 223 ? 6.684 -14.630 30.426 1.00 28.02 223 GLN A N 1
ATOM 1795 C CA . GLN A 1 223 ? 6.891 -15.612 29.347 1.00 28.02 223 GLN A CA 1
ATOM 1796 C C . GLN A 1 223 ? 6.320 -15.272 27.960 1.00 28.02 223 GLN A C 1
ATOM 1798 O O . GLN A 1 223 ? 5.131 -15.084 27.749 1.00 28.02 223 GLN A O 1
ATOM 1803 N N . GLU A 1 224 ? 7.192 -14.936 27.003 1.00 29.78 224 GLU A N 1
ATOM 1804 C CA . GLU A 1 224 ? 7.993 -15.850 26.159 1.00 29.78 224 GLU A CA 1
ATOM 1805 C C . GLU A 1 224 ? 7.175 -16.492 25.023 1.00 29.78 224 GLU A C 1
ATOM 1807 O O . GLU A 1 224 ? 6.246 -17.254 25.232 1.00 29.78 224 GLU A O 1
ATOM 1812 N N . VAL A 1 225 ? 7.583 -16.145 23.798 1.00 29.06 225 VAL A N 1
ATOM 1813 C CA . VAL A 1 225 ? 7.775 -17.023 22.630 1.00 29.06 225 VAL A CA 1
ATOM 1814 C C . VAL A 1 225 ? 6.761 -18.162 22.396 1.00 29.06 225 VAL A C 1
ATOM 1816 O O . VAL A 1 225 ? 6.776 -19.184 23.063 1.00 29.06 225 VAL A O 1
ATOM 1819 N N . ILE A 1 226 ? 6.006 -18.016 21.297 1.00 35.50 226 ILE A N 1
ATOM 1820 C CA . ILE A 1 226 ? 5.600 -19.046 20.314 1.00 35.50 226 ILE A CA 1
ATOM 1821 C C . ILE A 1 226 ? 5.458 -20.486 20.854 1.00 35.50 226 ILE A C 1
ATOM 1823 O O . ILE A 1 226 ? 6.455 -21.192 20.958 1.00 35.50 226 ILE A O 1
ATOM 1827 N N . SER A 1 227 ? 4.228 -21.007 20.959 1.00 28.11 227 SER A N 1
ATOM 1828 C CA . SER A 1 227 ? 3.910 -22.349 20.430 1.00 28.11 227 SER A CA 1
ATOM 1829 C C . SER A 1 227 ? 2.406 -22.659 20.381 1.00 28.11 227 SER A C 1
ATOM 1831 O O . SER A 1 227 ? 1.653 -22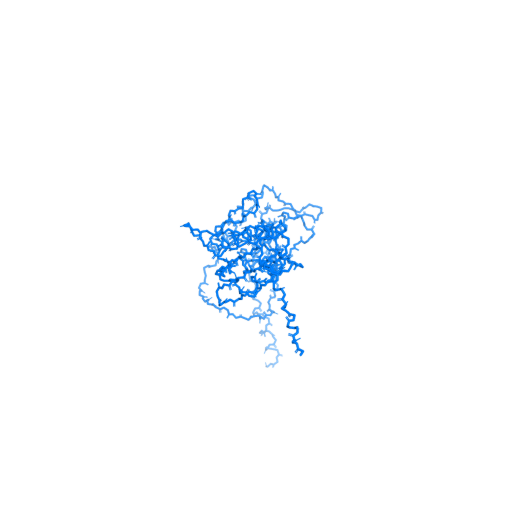.382 21.304 1.00 28.11 227 SER A O 1
ATOM 1833 N N . THR A 1 228 ? 2.035 -23.273 19.252 1.00 29.12 228 THR A N 1
ATOM 1834 C CA . THR A 1 228 ? 1.031 -24.340 19.069 1.00 29.12 228 THR A CA 1
ATOM 1835 C C . THR A 1 228 ? -0.451 -24.097 19.378 1.00 29.12 228 THR A C 1
ATOM 1837 O O . THR A 1 228 ? -0.891 -24.015 20.516 1.00 29.12 228 THR A O 1
ATOM 1840 N N . LEU A 1 229 ? -1.216 -24.132 18.279 1.00 36.19 229 LEU A N 1
ATOM 1841 C CA . LEU A 1 229 ? -2.546 -24.731 18.145 1.00 36.19 229 LEU A CA 1
ATOM 1842 C C . LEU A 1 229 ? -2.814 -25.867 19.150 1.00 36.19 229 LEU A C 1
ATOM 1844 O O . LEU A 1 229 ? -2.167 -26.908 19.059 1.00 36.19 229 LEU A O 1
ATOM 1848 N N . ASP A 1 230 ? -3.840 -25.694 19.982 1.00 28.30 230 ASP A N 1
ATOM 1849 C CA . ASP A 1 230 ? -4.756 -26.764 20.391 1.00 28.30 230 ASP A CA 1
ATOM 1850 C C . ASP A 1 230 ? -6.136 -26.145 20.732 1.00 28.30 230 ASP A C 1
ATOM 1852 O O . ASP A 1 230 ? -6.170 -25.101 21.394 1.00 28.30 230 ASP A O 1
ATOM 1856 N N . PRO A 1 231 ? -7.278 -26.683 20.255 1.00 45.78 231 PRO A N 1
ATOM 1857 C CA . PRO A 1 231 ? -8.584 -26.049 20.407 1.00 45.78 231 PRO A CA 1
ATOM 1858 C C . PRO A 1 231 ? -9.430 -26.774 21.458 1.00 45.78 231 PRO A C 1
ATOM 1860 O O . PRO A 1 231 ? -10.186 -27.671 21.104 1.00 45.78 231 PRO A O 1
ATOM 1863 N N . GLU A 1 232 ? -9.354 -26.399 22.738 1.00 41.31 232 GLU A N 1
ATOM 1864 C CA . GLU A 1 232 ? -10.261 -26.999 23.733 1.00 41.31 232 GLU A CA 1
ATOM 1865 C C . GLU A 1 232 ? -10.404 -26.202 25.048 1.00 41.31 232 GLU A C 1
ATOM 1867 O O . GLU A 1 232 ? -9.976 -26.682 26.084 1.00 41.31 232 GLU A O 1
ATOM 1872 N N . ILE A 1 233 ? -11.014 -25.001 25.045 1.00 37.00 233 ILE A N 1
ATOM 1873 C CA . ILE A 1 233 ? -11.628 -24.362 26.247 1.00 37.00 233 ILE A CA 1
ATOM 1874 C C . ILE A 1 233 ? -12.757 -23.416 25.763 1.00 37.00 233 ILE A C 1
ATOM 1876 O O . ILE A 1 233 ? -12.482 -22.419 25.103 1.00 37.00 233 ILE A O 1
ATOM 1880 N N . GLU A 1 234 ? -14.037 -23.806 25.753 1.00 35.56 234 GLU A N 1
ATOM 1881 C CA . GLU A 1 234 ? -15.057 -23.799 26.830 1.00 35.56 234 GLU A CA 1
ATOM 1882 C C . GLU A 1 234 ? -15.539 -22.410 27.331 1.00 35.56 234 GLU A C 1
ATOM 1884 O O . GLU A 1 234 ? -14.898 -21.748 28.136 1.00 35.56 234 GLU A O 1
ATOM 1889 N N . GLY A 1 235 ? -16.746 -22.029 26.872 1.00 37.88 235 GLY A N 1
ATOM 1890 C CA . GLY A 1 235 ? -17.866 -21.465 27.654 1.00 37.88 235 GLY A CA 1
ATOM 1891 C C . GLY A 1 235 ? -17.744 -20.101 28.358 1.00 37.88 235 GLY A C 1
ATOM 1892 O O . GLY A 1 235 ? -17.210 -20.002 29.456 1.00 37.88 235 GLY A O 1
ATOM 1893 N N . LEU A 1 236 ? -18.433 -19.077 27.831 1.00 35.19 236 LEU A N 1
ATOM 1894 C CA . LEU A 1 236 ? -18.771 -17.840 28.559 1.00 35.19 236 LEU A CA 1
ATOM 1895 C C . LEU A 1 236 ? -20.063 -18.022 29.381 1.00 35.19 236 LEU A C 1
ATOM 1897 O O . LEU A 1 236 ? -21.105 -18.377 28.831 1.00 35.19 236 LEU A O 1
ATOM 1901 N N . GLY A 1 237 ? -20.018 -17.732 30.685 1.00 38.88 237 GLY A N 1
ATOM 1902 C CA . GLY A 1 237 ? -21.188 -17.701 31.571 1.00 38.88 237 GLY A CA 1
ATOM 1903 C C . GLY A 1 237 ? -21.384 -16.326 32.217 1.00 38.88 237 GLY A C 1
ATOM 1904 O O . GLY A 1 237 ? -20.437 -15.740 32.733 1.00 38.88 237 GLY A O 1
ATOM 1905 N N . PHE A 1 238 ? -22.620 -15.816 32.205 1.00 34.25 238 PHE A N 1
ATOM 1906 C CA . PHE A 1 238 ? -23.001 -14.534 32.810 1.00 34.25 238 PHE A CA 1
ATOM 1907 C C . PHE A 1 238 ? -23.678 -14.746 34.168 1.00 34.25 238 PHE A C 1
ATOM 1909 O O . PHE A 1 238 ? -24.739 -15.368 34.241 1.00 34.25 238 PHE A O 1
ATOM 1916 N N . GLN A 1 239 ? -23.125 -14.169 35.239 1.00 31.39 239 GLN A N 1
ATOM 1917 C CA . GLN A 1 239 ? -23.811 -14.078 36.530 1.00 31.39 239 GLN A CA 1
ATOM 1918 C C . GLN A 1 239 ? -23.665 -12.662 37.113 1.00 31.39 239 GLN A C 1
ATOM 1920 O O . GLN A 1 239 ? -22.577 -12.224 37.468 1.00 31.39 239 GLN A O 1
ATOM 1925 N N . GLY A 1 240 ? -24.781 -11.928 37.201 1.00 36.34 240 GLY A N 1
ATOM 1926 C CA . GLY A 1 240 ? -24.887 -10.714 38.024 1.00 36.34 240 GLY A CA 1
ATOM 1927 C C . GLY A 1 240 ? -24.084 -9.479 37.586 1.00 36.34 240 GLY A C 1
ATOM 1928 O O . GLY A 1 240 ? -23.712 -8.686 38.445 1.00 36.34 240 GLY A O 1
ATOM 1929 N N . GLY A 1 241 ? -23.817 -9.285 36.288 1.00 39.03 241 GLY A N 1
ATOM 1930 C CA . GLY A 1 241 ? -23.214 -8.041 35.775 1.00 39.03 241 GLY A CA 1
ATOM 1931 C C . GLY A 1 241 ? -21.690 -7.926 35.921 1.00 39.03 241 GLY A C 1
ATOM 1932 O O . GLY A 1 241 ? -21.143 -6.845 35.725 1.00 39.03 241 GLY A O 1
ATOM 1933 N N . LYS A 1 242 ? -20.991 -9.024 36.230 1.00 34.84 242 LYS A N 1
ATOM 1934 C CA . LYS A 1 242 ? -19.529 -9.136 36.111 1.00 34.84 242 LYS A CA 1
ATOM 1935 C C . LYS A 1 242 ? -19.176 -10.383 35.302 1.00 34.84 242 LYS A C 1
ATOM 1937 O O . LYS A 1 242 ? -19.805 -11.425 35.477 1.00 34.84 242 LYS A O 1
ATOM 1942 N N . ILE A 1 243 ? -18.177 -10.274 34.426 1.00 42.72 243 ILE A N 1
ATOM 1943 C CA . ILE A 1 243 ? -17.565 -11.435 33.770 1.00 42.72 243 ILE A CA 1
ATOM 1944 C C . ILE A 1 243 ? -16.668 -12.109 34.813 1.00 42.72 243 ILE A C 1
ATOM 1946 O O . ILE A 1 243 ? -15.815 -11.452 35.408 1.00 42.72 243 ILE A O 1
ATOM 1950 N N . VAL A 1 244 ? -16.886 -13.398 35.069 1.00 37.28 244 VAL A N 1
ATOM 1951 C CA . VAL A 1 244 ? -16.080 -14.196 36.003 1.00 37.28 244 VAL A CA 1
ATOM 1952 C C . VAL A 1 244 ? -15.512 -15.387 35.240 1.00 37.28 244 VAL A C 1
ATOM 1954 O O . VAL A 1 244 ? -16.259 -16.097 34.571 1.00 37.28 244 VAL A O 1
ATOM 1957 N N . PHE A 1 245 ? -14.203 -15.618 35.347 1.00 41.62 245 PHE A N 1
ATOM 1958 C CA . PHE A 1 245 ? -13.559 -16.813 34.800 1.00 41.62 245 PHE A CA 1
ATOM 1959 C C . PHE A 1 245 ? -13.953 -18.026 35.651 1.00 41.62 245 PHE A C 1
ATOM 1961 O O . PHE A 1 245 ? -13.541 -18.140 36.808 1.00 41.62 245 PHE A O 1
ATOM 1968 N N . VAL A 1 246 ? -14.777 -18.925 35.109 1.00 40.41 246 VAL A N 1
ATOM 1969 C CA . VAL A 1 246 ? -15.123 -20.184 35.781 1.00 40.41 246 VAL A CA 1
ATOM 1970 C C . VAL A 1 246 ? -14.127 -21.248 35.334 1.00 40.41 246 VAL A C 1
ATOM 1972 O O . VAL A 1 246 ? -14.270 -21.831 34.267 1.00 40.41 246 VAL A O 1
ATOM 1975 N N . ASN A 1 247 ? -13.116 -21.518 36.159 1.00 35.16 247 ASN A N 1
ATOM 1976 C CA . ASN A 1 247 ? -12.320 -22.736 36.017 1.00 35.16 247 ASN A CA 1
ATOM 1977 C C . ASN A 1 247 ? -13.192 -23.925 36.433 1.00 35.16 247 ASN A C 1
ATOM 1979 O O . ASN A 1 247 ? -13.389 -24.157 37.631 1.00 35.16 247 ASN A O 1
ATOM 1983 N N . ASP A 1 248 ? -13.682 -24.711 35.476 1.00 39.91 248 ASP A N 1
ATOM 1984 C CA . ASP A 1 248 ? -14.413 -25.951 35.756 1.00 39.91 248 ASP A CA 1
ATOM 1985 C C . ASP A 1 248 ? -13.435 -27.090 36.143 1.00 39.91 248 ASP A C 1
ATOM 1987 O O . ASP A 1 248 ? -13.429 -28.186 35.597 1.00 39.91 248 ASP A O 1
ATOM 1991 N N . ILE A 1 249 ? -12.588 -26.856 37.157 1.00 41.38 249 ILE A N 1
ATOM 1992 C CA . ILE A 1 249 ? -11.641 -27.858 37.695 1.00 41.38 249 ILE A CA 1
ATOM 1993 C C . ILE A 1 249 ? -12.304 -28.757 38.765 1.00 41.38 249 ILE A C 1
ATOM 1995 O O . ILE A 1 249 ? -11.670 -29.615 39.371 1.00 41.38 249 ILE A O 1
ATOM 1999 N N . LYS A 1 250 ? -13.621 -28.659 38.999 1.00 40.72 250 LYS A N 1
ATOM 2000 C CA . LYS A 1 250 ? -14.313 -29.512 39.990 1.00 40.72 250 LYS A CA 1
ATOM 2001 C C . LYS A 1 250 ? -15.521 -30.266 39.442 1.00 40.72 250 LYS A C 1
ATOM 2003 O O . LYS A 1 250 ? -16.576 -30.284 40.072 1.00 40.72 250 LYS A O 1
ATOM 2008 N N . LYS A 1 251 ? -15.350 -30.997 38.336 1.00 39.94 251 LYS A N 1
ATOM 2009 C CA . LYS A 1 251 ? -16.267 -32.105 37.982 1.00 39.94 251 LYS A CA 1
ATOM 2010 C C . LYS A 1 251 ? -15.619 -33.465 37.721 1.00 39.94 251 LYS A C 1
ATOM 2012 O O . LYS A 1 251 ? -16.344 -34.459 37.746 1.00 39.94 251 LYS A O 1
ATOM 2017 N N . ASN A 1 252 ? -14.290 -33.567 37.639 1.00 37.47 252 ASN A N 1
ATOM 2018 C CA . ASN A 1 252 ? -13.629 -34.870 37.473 1.00 37.47 252 ASN A CA 1
ATOM 2019 C C . ASN A 1 252 ? -13.278 -35.613 38.778 1.00 37.47 252 ASN A C 1
ATOM 2021 O O . ASN A 1 252 ? -13.042 -36.818 38.731 1.00 37.47 252 ASN A O 1
ATOM 2025 N N . ASP A 1 253 ? -13.399 -34.985 39.954 1.00 39.72 253 ASP A N 1
ATOM 2026 C CA . ASP A 1 253 ? -13.144 -35.668 41.240 1.00 39.72 253 ASP A CA 1
ATOM 2027 C C . ASP A 1 253 ? -14.369 -36.346 41.878 1.00 39.72 253 ASP A C 1
ATOM 2029 O O . ASP A 1 253 ? -14.227 -37.132 42.815 1.00 39.72 253 ASP A O 1
ATOM 2033 N N . ARG A 1 254 ? -15.589 -36.130 41.363 1.00 38.38 254 ARG A N 1
ATOM 2034 C CA . ARG A 1 254 ? -16.796 -36.814 41.881 1.00 38.38 254 ARG A CA 1
ATOM 2035 C C . ARG A 1 254 ? -17.151 -38.119 41.166 1.00 38.38 254 ARG A C 1
ATOM 2037 O O . ARG A 1 254 ? -18.011 -38.841 41.655 1.00 38.38 254 ARG A O 1
ATOM 2044 N N . LYS A 1 255 ? -16.458 -38.478 40.078 1.00 40.09 255 LYS A N 1
ATOM 2045 C CA . LYS A 1 255 ? -16.607 -39.796 39.426 1.00 40.09 255 LYS A CA 1
ATOM 2046 C C . LYS A 1 255 ? -15.533 -40.821 39.814 1.00 40.09 255 LYS A C 1
ATOM 2048 O O . LYS A 1 255 ? -15.705 -41.995 39.510 1.00 40.09 255 LYS A O 1
ATOM 2053 N N . ARG A 1 256 ? -14.476 -40.427 40.539 1.00 41.84 256 ARG A N 1
ATOM 2054 C CA . ARG A 1 256 ? -13.417 -41.348 41.012 1.00 41.84 256 ARG A CA 1
ATOM 2055 C C . ARG A 1 256 ? -13.581 -41.862 42.450 1.00 41.84 256 ARG A C 1
ATOM 2057 O O . ARG A 1 256 ? -12.810 -42.717 42.854 1.00 41.84 256 ARG A O 1
ATOM 2064 N N . LYS A 1 257 ? -14.607 -41.428 43.194 1.00 39.19 257 LYS A N 1
ATOM 2065 C CA . LYS A 1 257 ? -14.971 -41.978 44.524 1.00 39.19 257 LYS A CA 1
ATOM 2066 C C . LYS A 1 257 ? -16.294 -42.757 44.551 1.00 39.19 257 LYS A C 1
ATOM 2068 O O . LYS A 1 257 ? -16.874 -42.948 45.611 1.00 39.19 257 LYS A O 1
ATOM 2073 N N . ALA A 1 258 ? -16.779 -43.192 43.389 1.00 42.78 258 ALA A N 1
ATOM 2074 C CA . ALA A 1 258 ? -17.955 -44.059 43.289 1.00 42.78 258 ALA A CA 1
ATOM 2075 C C . ALA A 1 258 ? -17.617 -45.500 42.854 1.00 42.78 258 ALA A C 1
ATOM 2077 O O . ALA A 1 258 ? -18.536 -46.291 42.718 1.00 42.78 258 ALA A O 1
ATOM 2078 N N . ASN A 1 259 ? -16.333 -45.841 42.656 1.00 43.41 259 ASN A N 1
ATOM 2079 C CA . ASN A 1 259 ? -15.863 -47.192 42.300 1.00 43.41 259 ASN A CA 1
ATOM 2080 C C . ASN A 1 259 ? -14.501 -47.530 42.957 1.00 43.41 259 ASN A C 1
ATOM 2082 O O . ASN A 1 259 ? -13.590 -48.030 42.297 1.00 43.41 259 ASN A O 1
ATOM 2086 N N . SER A 1 260 ? -14.347 -47.232 44.250 1.00 37.59 260 SER A N 1
ATOM 2087 C CA . SER A 1 260 ? -13.280 -47.779 45.104 1.00 37.59 260 SER A CA 1
ATOM 2088 C C . SER A 1 260 ? -13.781 -47.922 46.530 1.00 37.59 260 SER A C 1
ATOM 2090 O O . SER A 1 260 ? -14.231 -46.873 47.051 1.00 37.59 260 SER A O 1
#

pLDDT: mean 78.36, std 21.84, range [28.02, 97.38]